Protein AF-A0A1M6EMV3-F1 (afdb_monomer_lite)

Radius of gyration: 31.74 Å; chains: 1; bounding box: 89×66×86 Å

Foldseek 3Di:
DDDDDPPPVVVPPDDDPVNVVVVVVVVVVVCVVVVVVVVVVVVVVVVVVVVVVLVVLVVQLVVVVLVQQQPQAQAKAWDDPPPLQQENDPQFPTKMKRWAAPPVVVVPDDPVVVVVCVVQQKTWTFIKMWTAGLVQLWIFIGCDPDPCNHHFTWIFHFDPLEGADIHGPDPPRNDDDRVPGDTSDRFWNDWDWDDDPPQQKIWIWTWGDDDPDIDIDTDIHHHNYPNSYHDDDPPPDDDDD

Secondary structure (DSSP, 8-state):
-----SSSSGGG-PPPHHHHHHHHHHHHHHHHHHHHHHHHHHHHHHHHHHHHHHHHHHHHHHHHHHHHHHT-SSEEE--TT--TTT---TT-SEEEEEEEE-HHHHHHS-HHHHHHHHHHTEEEEEEEEEEEETTTTEEEEE-SSTT-TT-EEEEEEEETTEEEEEEESSTTSTT--GGGSPEEES-EEEEEEEEETTTTEEEEEEEEEETTEEEEEEEEEE-SS------S---------

Structure (mmCIF, N/CA/C/O backbone):
data_AF-A0A1M6EMV3-F1
#
_entry.id   AF-A0A1M6EMV3-F1
#
loop_
_atom_site.group_PDB
_atom_site.id
_atom_site.type_symbol
_atom_site.label_atom_id
_atom_site.label_alt_id
_atom_site.label_comp_id
_atom_site.label_asym_id
_atom_site.label_entity_id
_atom_site.label_seq_id
_atom_site.pdbx_PDB_ins_code
_atom_site.Cartn_x
_atom_site.Cartn_y
_atom_site.Cartn_z
_atom_site.occupancy
_atom_site.B_iso_or_equiv
_atom_site.auth_seq_id
_atom_site.auth_comp_id
_atom_site.auth_asym_id
_atom_site.auth_atom_id
_atom_site.pdbx_PDB_model_num
ATOM 1 N N . MET A 1 1 ? -66.606 38.008 48.978 1.00 46.97 1 MET A N 1
ATOM 2 C CA . MET A 1 1 ? -65.373 37.607 48.269 1.00 46.97 1 MET A CA 1
ATOM 3 C C . MET A 1 1 ? -65.050 36.193 48.704 1.00 46.97 1 MET A C 1
ATOM 5 O O . MET A 1 1 ? -64.787 35.980 49.877 1.00 46.97 1 MET A O 1
ATOM 9 N N . ALA A 1 2 ? -65.237 35.226 47.810 1.00 55.94 2 ALA A N 1
ATOM 10 C CA . ALA A 1 2 ? -65.091 33.807 48.102 1.00 55.94 2 ALA A CA 1
ATOM 11 C C . ALA A 1 2 ? -63.868 33.247 47.376 1.00 55.94 2 ALA A C 1
ATOM 13 O O . ALA A 1 2 ? -63.607 33.648 46.244 1.00 55.94 2 ALA A O 1
ATOM 14 N N . LYS A 1 3 ? -63.267 32.234 48.014 1.00 53.38 3 LYS A N 1
ATOM 15 C CA . LYS A 1 3 ? -62.227 31.317 47.522 1.00 53.38 3 LYS A CA 1
ATOM 16 C C . LYS A 1 3 ? -60.826 31.920 47.513 1.00 53.38 3 LYS A C 1
ATOM 18 O O . LYS A 1 3 ? -60.581 32.801 46.718 1.00 53.38 3 LYS A O 1
ATOM 23 N N . TYR A 1 4 ? -59.943 31.422 48.382 1.00 56.00 4 TYR A N 1
ATOM 24 C CA . TYR A 1 4 ? -58.524 31.101 48.118 1.00 56.00 4 TYR A CA 1
ATOM 25 C C . TYR A 1 4 ? -57.818 30.758 49.442 1.00 56.00 4 TYR A C 1
ATOM 27 O O . TYR A 1 4 ? -56.879 31.425 49.846 1.00 56.00 4 TYR A O 1
ATOM 35 N N . GLU A 1 5 ? -58.269 29.724 50.158 1.00 58.03 5 GLU A N 1
ATOM 36 C CA . GLU A 1 5 ? -57.506 29.258 51.334 1.00 58.03 5 GLU A CA 1
ATOM 37 C C . GLU A 1 5 ? -57.649 27.760 51.623 1.00 58.03 5 GLU A C 1
ATOM 39 O O . GLU A 1 5 ? -57.315 27.284 52.698 1.00 58.03 5 GLU A O 1
ATOM 44 N N . LYS A 1 6 ? -58.108 26.974 50.641 1.00 51.38 6 LYS A N 1
ATOM 45 C CA . LYS A 1 6 ? -58.330 25.528 50.794 1.00 51.38 6 LYS A CA 1
ATOM 46 C C . LYS A 1 6 ? -57.262 24.681 50.092 1.00 51.38 6 LYS A C 1
ATOM 48 O O . LYS A 1 6 ? -57.592 23.689 49.457 1.00 51.38 6 LYS A O 1
ATOM 53 N N . GLY A 1 7 ? -56.005 25.123 50.140 1.00 54.50 7 GLY A N 1
ATOM 54 C CA . GLY A 1 7 ? -54.911 24.457 49.419 1.00 54.50 7 GLY A CA 1
ATOM 55 C C . GLY A 1 7 ? -53.530 24.513 50.072 1.00 54.50 7 GLY A C 1
ATOM 56 O O . GLY A 1 7 ? -52.607 23.924 49.527 1.00 54.50 7 GLY A O 1
ATOM 57 N N . LYS A 1 8 ? -53.353 25.198 51.213 1.00 55.28 8 LYS A N 1
ATOM 58 C CA . LYS A 1 8 ? -52.039 25.287 51.881 1.00 55.28 8 LYS A CA 1
ATOM 59 C C . LYS A 1 8 ? -51.753 24.128 52.845 1.00 55.28 8 LYS A C 1
ATOM 61 O O . LYS A 1 8 ? -50.591 23.775 53.006 1.00 55.28 8 LYS A O 1
ATOM 66 N N . ASP A 1 9 ? -52.783 23.489 53.399 1.00 55.22 9 ASP A N 1
ATOM 67 C CA . ASP A 1 9 ? -52.613 22.412 54.390 1.00 55.22 9 ASP A CA 1
ATOM 68 C C . ASP A 1 9 ? -52.372 21.024 53.775 1.00 55.22 9 ASP A C 1
ATOM 70 O O . ASP A 1 9 ? -51.879 20.122 54.449 1.00 55.22 9 ASP A O 1
ATOM 74 N N . GLU A 1 10 ? -52.663 20.833 52.484 1.00 58.97 10 GLU A N 1
ATOM 75 C CA . GLU A 1 10 ? -52.372 19.563 51.796 1.00 58.97 10 GLU A CA 1
ATOM 76 C C . GLU A 1 10 ? -50.907 19.446 51.351 1.00 58.97 10 GLU A C 1
ATOM 78 O O . GLU A 1 10 ? -50.423 18.343 51.120 1.00 58.97 10 GLU A O 1
ATOM 83 N N . LEU A 1 11 ? -50.179 20.565 51.303 1.00 58.84 11 LEU A N 1
ATOM 84 C CA . LEU A 1 11 ? -48.769 20.622 50.900 1.00 58.84 11 LEU A CA 1
ATOM 85 C C . LEU A 1 11 ? -47.790 20.286 52.039 1.00 58.84 11 LEU A C 1
ATOM 87 O O . LEU A 1 11 ? -46.594 20.178 51.790 1.00 58.84 11 LEU A O 1
ATOM 91 N N . ASN A 1 12 ? -48.284 20.116 53.271 1.00 59.97 12 ASN A N 1
ATOM 92 C CA . ASN A 1 12 ? -47.466 19.932 54.476 1.00 59.97 12 ASN A CA 1
ATOM 93 C C . ASN A 1 12 ? -47.802 18.648 55.259 1.00 59.97 12 ASN A C 1
ATOM 95 O O . ASN A 1 12 ? -47.482 18.528 56.443 1.00 59.97 12 ASN A O 1
ATOM 99 N N . LYS A 1 13 ? -48.446 17.664 54.615 1.00 70.31 13 LYS A N 1
ATOM 100 C CA . LYS A 1 13 ? -48.547 16.312 55.180 1.00 70.31 13 LYS A CA 1
ATOM 101 C C . LYS A 1 13 ? -47.171 15.649 55.109 1.00 70.31 13 LYS A C 1
ATOM 103 O O . LYS A 1 13 ? -46.658 15.395 54.024 1.00 70.31 13 LYS A O 1
ATOM 108 N N . GLY A 1 14 ? -46.569 15.400 56.271 1.00 70.19 14 GLY A N 1
ATOM 109 C CA . GLY A 1 14 ? -45.336 14.622 56.374 1.00 70.19 14 GLY A CA 1
ATOM 110 C C . GLY A 1 14 ? -45.510 13.219 55.787 1.00 70.19 14 GLY A C 1
ATOM 111 O O . GLY A 1 14 ? -46.588 12.632 55.887 1.00 70.19 14 GLY A O 1
ATOM 112 N N . PHE A 1 15 ? -44.448 12.698 55.171 1.00 74.25 15 PHE A N 1
ATOM 113 C CA . PHE A 1 15 ? -44.441 11.366 54.567 1.00 74.25 15 PHE A CA 1
ATOM 114 C C . PHE A 1 15 ? -44.689 10.276 55.608 1.00 74.25 15 PHE A C 1
ATOM 116 O O . PHE A 1 15 ? -44.106 10.285 56.696 1.00 74.25 15 PHE A O 1
ATOM 123 N N . THR A 1 16 ? -45.522 9.302 55.256 1.00 86.88 16 THR A N 1
ATOM 124 C CA . THR A 1 16 ? -45.687 8.096 56.065 1.00 86.88 16 THR A CA 1
ATOM 125 C C . THR A 1 16 ? -44.471 7.177 55.890 1.00 86.88 16 THR A C 1
ATOM 127 O O . THR A 1 16 ? -43.824 7.154 54.841 1.00 86.88 16 THR A O 1
ATOM 130 N N . ILE A 1 17 ? -44.163 6.365 56.905 1.00 87.00 17 ILE A N 1
ATOM 131 C CA . ILE A 1 17 ? -43.053 5.392 56.847 1.00 87.00 17 ILE A CA 1
ATOM 132 C C . ILE A 1 17 ? -43.230 4.409 55.677 1.00 87.00 17 ILE A C 1
ATOM 134 O O . ILE A 1 17 ? -42.256 4.021 55.036 1.00 87.00 17 ILE A O 1
ATOM 138 N N . VAL A 1 18 ? -44.474 4.031 55.372 1.00 90.38 18 VAL A N 1
ATOM 139 C CA . VAL A 1 18 ? -44.798 3.104 54.278 1.00 90.38 18 VAL A CA 1
ATOM 140 C C . VAL A 1 18 ? -44.447 3.713 52.920 1.00 90.38 18 VAL A C 1
ATOM 142 O O . VAL A 1 18 ? -43.817 3.046 52.103 1.00 90.38 18 VAL A O 1
ATOM 145 N N . GLU A 1 19 ? -44.785 4.983 52.692 1.00 88.56 19 GLU A N 1
ATOM 146 C CA . GLU A 1 19 ? -44.445 5.685 51.446 1.00 88.56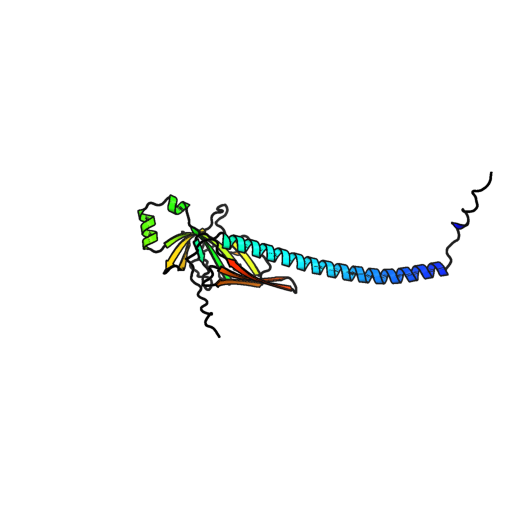 19 GLU A CA 1
ATOM 147 C C . GLU A 1 19 ? -42.928 5.786 51.252 1.00 88.56 19 GLU A C 1
ATOM 149 O O . GLU A 1 19 ? -42.432 5.545 50.153 1.00 88.56 19 GLU A O 1
ATOM 154 N N . LEU A 1 20 ? -42.172 6.052 52.324 1.00 89.31 20 LEU A N 1
ATOM 155 C CA . LEU A 1 20 ? -40.710 6.109 52.265 1.00 89.31 20 LEU A CA 1
ATOM 156 C C . LEU A 1 20 ? -40.091 4.754 51.879 1.00 89.31 20 LEU A C 1
ATOM 158 O O . LEU A 1 20 ? -39.199 4.700 51.032 1.00 89.31 20 LEU A O 1
ATOM 162 N N . ILE A 1 21 ? -40.576 3.655 52.465 1.00 91.88 21 ILE A N 1
ATOM 163 C CA . ILE A 1 21 ? -40.082 2.302 52.162 1.00 91.88 21 ILE A CA 1
ATOM 164 C C . ILE A 1 21 ? -40.350 1.941 50.696 1.00 91.88 21 ILE A C 1
ATOM 166 O O . ILE A 1 21 ? -39.473 1.388 50.032 1.00 91.88 21 ILE A O 1
ATOM 170 N N . ILE A 1 22 ? -41.526 2.296 50.169 1.00 92.19 22 ILE A N 1
ATOM 171 C CA . ILE A 1 22 ? -41.880 2.051 48.765 1.00 92.19 22 ILE A CA 1
ATOM 172 C C . ILE A 1 22 ? -40.936 2.818 47.826 1.00 92.19 22 ILE A C 1
ATOM 174 O O . ILE A 1 22 ? -40.443 2.246 46.854 1.00 92.19 22 ILE A O 1
ATOM 178 N N . VAL A 1 23 ? -40.617 4.080 48.131 1.00 93.50 23 VAL A N 1
ATOM 179 C CA . VAL A 1 23 ? -39.686 4.884 47.319 1.00 93.50 23 VAL A CA 1
ATOM 180 C C . VAL A 1 23 ? -38.276 4.288 47.320 1.00 93.50 23 VAL A C 1
ATOM 182 O O . VAL A 1 23 ? -37.674 4.155 46.255 1.00 93.50 23 VAL A O 1
ATOM 185 N N . ILE A 1 24 ? -37.755 3.882 48.483 1.00 92.50 24 ILE A N 1
ATOM 186 C CA . ILE A 1 24 ? -36.423 3.261 48.589 1.00 92.50 24 ILE A CA 1
ATOM 187 C C . ILE A 1 24 ? -36.381 1.929 47.825 1.00 92.50 24 ILE A C 1
ATOM 189 O O . ILE A 1 24 ? -35.392 1.640 47.147 1.00 92.50 24 ILE A O 1
ATOM 193 N N . ALA A 1 25 ? -37.457 1.139 47.879 1.00 93.94 25 ALA A N 1
ATOM 194 C CA . ALA A 1 25 ? -37.560 -0.115 47.138 1.00 93.94 25 ALA A CA 1
ATOM 195 C C . ALA A 1 25 ? -37.524 0.118 45.617 1.00 93.94 25 ALA A C 1
ATOM 197 O O . ALA A 1 25 ? -36.747 -0.528 44.913 1.00 93.94 25 ALA A O 1
ATOM 198 N N . ILE A 1 26 ? -38.294 1.088 45.113 1.00 94.69 26 ILE A N 1
ATOM 199 C CA . ILE A 1 26 ? -38.308 1.438 43.685 1.00 94.69 26 ILE A CA 1
ATOM 200 C C . ILE A 1 26 ? -36.943 1.982 43.245 1.00 94.69 26 ILE A C 1
ATOM 202 O O . ILE A 1 26 ? -36.403 1.529 42.237 1.00 94.69 26 ILE A O 1
ATOM 206 N N . MET A 1 27 ? -36.347 2.900 44.010 1.00 94.31 27 MET A N 1
ATOM 207 C CA . MET A 1 27 ? -35.038 3.484 43.689 1.00 94.31 27 MET A CA 1
ATOM 208 C C . MET A 1 27 ? -33.925 2.434 43.644 1.00 94.31 27 MET A C 1
ATOM 210 O O . MET A 1 27 ? -33.040 2.519 42.797 1.00 94.31 27 MET A O 1
ATOM 214 N N . SER A 1 28 ? -33.990 1.421 44.510 1.00 92.75 28 SER A N 1
ATOM 215 C CA . SER A 1 28 ? -33.012 0.327 44.536 1.00 92.75 28 SER A CA 1
ATOM 216 C C . SER A 1 28 ? -33.109 -0.546 43.280 1.00 92.75 28 SER A C 1
ATOM 218 O O . SER A 1 28 ? -32.090 -0.887 42.682 1.00 92.75 28 SER A O 1
ATOM 220 N N . ILE A 1 29 ? -34.331 -0.856 42.829 1.00 93.44 29 ILE A N 1
ATOM 221 C CA . ILE A 1 29 ? -34.572 -1.604 41.583 1.00 93.44 29 ILE A CA 1
ATOM 222 C C . ILE A 1 29 ? -34.113 -0.786 40.370 1.00 93.44 29 ILE A C 1
ATOM 224 O O . ILE A 1 29 ? -33.388 -1.296 39.516 1.00 93.44 29 ILE A O 1
ATOM 228 N N . VAL A 1 30 ? -34.481 0.497 40.310 1.00 93.81 30 VAL A N 1
ATOM 229 C CA . VAL A 1 30 ? -34.073 1.404 39.225 1.00 93.81 30 VAL A CA 1
ATOM 230 C C . VAL A 1 30 ? -32.552 1.566 39.190 1.00 93.81 30 VAL A C 1
ATOM 232 O O . VAL A 1 30 ? -31.960 1.500 38.116 1.00 93.81 30 VAL A O 1
ATOM 235 N N . GLY A 1 31 ? -31.903 1.702 40.348 1.00 92.38 31 GLY A N 1
ATOM 236 C CA . GLY A 1 31 ? -30.448 1.793 40.459 1.00 92.38 31 GLY A CA 1
ATOM 237 C C . GLY A 1 31 ? -29.729 0.550 39.931 1.00 92.38 31 GLY A C 1
ATOM 238 O O . GLY A 1 31 ? -28.743 0.680 39.209 1.00 92.38 31 GLY A O 1
ATOM 239 N N . LEU A 1 32 ? -30.250 -0.649 40.213 1.00 90.56 32 LEU A N 1
ATOM 240 C CA . LEU A 1 32 ? -29.698 -1.904 39.687 1.00 90.56 32 LEU A CA 1
ATOM 241 C C . LEU A 1 32 ? -29.839 -2.011 38.161 1.00 90.56 32 LEU A C 1
ATOM 243 O O . LEU A 1 32 ? -28.888 -2.398 37.474 1.00 90.56 32 LEU A O 1
ATOM 247 N N . ILE A 1 33 ? -31.000 -1.634 37.620 1.00 91.00 33 ILE A N 1
ATOM 248 C CA . ILE A 1 33 ? -31.260 -1.653 36.172 1.00 91.00 33 ILE A CA 1
ATOM 249 C C . ILE A 1 33 ? -30.376 -0.626 35.453 1.00 91.00 33 ILE A C 1
ATOM 251 O O . ILE A 1 33 ? -29.726 -0.944 34.461 1.00 91.00 33 ILE A O 1
ATOM 255 N N . LEU A 1 34 ? -30.297 0.604 35.963 1.00 87.56 34 LEU A N 1
ATOM 256 C CA . LEU A 1 34 ? -29.461 1.644 35.364 1.00 87.56 34 LEU A CA 1
ATOM 257 C C . LEU A 1 34 ? -27.972 1.314 35.481 1.00 87.56 34 LEU A C 1
ATOM 259 O O . LEU A 1 34 ? -27.237 1.518 34.519 1.00 87.56 34 LEU A O 1
ATOM 263 N N . GLY A 1 35 ? -27.529 0.753 36.609 1.00 84.19 35 GLY A N 1
ATOM 264 C CA . GLY A 1 35 ? -26.145 0.318 36.790 1.00 84.19 35 GLY A CA 1
ATOM 265 C C . GLY A 1 35 ? -25.728 -0.714 35.740 1.00 84.19 35 GLY A C 1
ATOM 266 O O . GLY A 1 35 ? -24.712 -0.543 35.072 1.00 84.19 35 GLY A O 1
ATOM 267 N N . THR A 1 36 ? -26.558 -1.736 35.517 1.00 82.62 36 THR A N 1
ATOM 268 C CA . THR A 1 36 ? -26.296 -2.762 34.493 1.00 82.62 36 THR A CA 1
ATOM 269 C C . THR A 1 36 ? -26.347 -2.208 33.067 1.00 82.62 36 THR A C 1
ATOM 271 O O . THR A 1 36 ? -25.485 -2.552 32.251 1.00 82.62 36 THR A O 1
ATOM 274 N N . LEU A 1 37 ? -27.291 -1.312 32.762 1.00 82.19 37 LEU A N 1
ATOM 275 C CA . LEU A 1 37 ? -27.384 -0.659 31.452 1.00 82.19 37 LEU A CA 1
ATOM 276 C C . LEU A 1 37 ? -26.181 0.243 31.157 1.00 82.19 37 LEU A C 1
ATOM 278 O O . LEU A 1 37 ? -25.650 0.191 30.051 1.00 82.19 37 LEU A O 1
ATOM 282 N N . ILE A 1 38 ? -25.715 1.030 32.130 1.00 87.81 38 ILE A N 1
ATOM 283 C CA . ILE A 1 38 ? -24.558 1.919 31.958 1.00 87.81 38 ILE A CA 1
ATOM 284 C C . ILE A 1 38 ? -23.286 1.098 31.746 1.00 87.81 38 ILE A C 1
ATOM 286 O O . ILE A 1 38 ? -22.555 1.353 30.792 1.00 87.81 38 ILE A O 1
ATOM 290 N N . THR A 1 39 ? -23.027 0.079 32.571 1.00 76.44 39 THR A N 1
ATOM 291 C CA . THR A 1 39 ? -21.828 -0.763 32.417 1.00 76.44 39 THR A CA 1
ATOM 292 C C . THR A 1 39 ? -21.820 -1.493 31.073 1.00 76.44 39 THR A C 1
ATOM 294 O O . THR A 1 39 ? -20.800 -1.519 30.383 1.00 76.44 39 THR A O 1
ATOM 297 N N . THR A 1 40 ? -22.965 -2.041 30.659 1.00 80.25 40 THR A N 1
ATOM 298 C CA . THR A 1 40 ? -23.091 -2.720 29.361 1.00 80.25 40 THR A CA 1
ATOM 299 C C . THR A 1 40 ? -22.954 -1.732 28.203 1.00 80.25 40 THR A C 1
ATOM 301 O O . THR A 1 40 ? -22.241 -2.007 27.239 1.00 80.25 40 THR A O 1
ATOM 304 N N . GLY A 1 41 ? -23.578 -0.557 28.316 1.00 72.62 41 GLY A N 1
ATOM 305 C CA . GLY A 1 41 ? -23.535 0.501 27.310 1.00 72.62 41 GLY A CA 1
ATOM 306 C C . GLY A 1 41 ? -22.135 1.074 27.104 1.00 72.62 41 GLY A C 1
ATOM 307 O O . GLY A 1 41 ? -21.712 1.233 25.963 1.00 72.62 41 GLY A O 1
ATOM 308 N N . VAL A 1 42 ? -21.376 1.313 28.178 1.00 74.56 42 VAL A N 1
ATOM 309 C CA . VAL A 1 42 ? -19.987 1.802 28.095 1.00 74.56 42 VAL A CA 1
ATOM 310 C C . VAL A 1 42 ? -19.087 0.777 27.402 1.00 74.56 42 VAL A C 1
ATOM 312 O O . VAL A 1 42 ? -18.327 1.138 26.502 1.00 74.56 42 VAL A O 1
ATOM 315 N N . ASN A 1 43 ? -19.208 -0.505 27.755 1.00 78.25 43 ASN A N 1
ATOM 316 C CA . ASN A 1 43 ? -18.433 -1.572 27.118 1.00 78.25 43 ASN A CA 1
ATOM 317 C C . ASN A 1 43 ? -18.794 -1.738 25.634 1.00 78.25 43 ASN A C 1
ATOM 319 O O . ASN A 1 43 ? -17.908 -1.922 24.798 1.00 78.25 43 ASN A O 1
ATOM 323 N N . LEU A 1 44 ? -20.083 -1.646 25.295 1.00 74.69 44 LEU A N 1
ATOM 324 C CA . LEU A 1 44 ? -20.556 -1.700 23.914 1.00 74.69 44 LEU A CA 1
ATOM 325 C C . LEU A 1 44 ? -20.048 -0.504 23.101 1.00 74.69 44 LEU A C 1
ATOM 327 O O . LEU A 1 44 ? -19.525 -0.700 22.007 1.00 74.69 44 LEU A O 1
ATOM 331 N N . TYR A 1 45 ? -20.138 0.708 23.650 1.00 71.69 45 TYR A N 1
ATOM 332 C CA . TYR A 1 45 ? -19.668 1.931 23.001 1.00 71.69 45 TYR A CA 1
ATOM 333 C C . TYR A 1 45 ? -18.166 1.875 22.712 1.00 71.69 45 TYR A C 1
ATOM 335 O O . TYR A 1 45 ? -17.731 2.166 21.600 1.00 71.69 45 TYR A O 1
ATOM 343 N N . GLN A 1 46 ? -17.360 1.433 23.682 1.00 75.69 46 GLN A N 1
ATOM 344 C CA . GLN A 1 46 ? -15.918 1.278 23.483 1.00 75.69 46 GLN A CA 1
ATOM 345 C C . GLN A 1 46 ? -15.583 0.240 22.405 1.00 75.69 46 GLN A C 1
ATOM 347 O O . GLN A 1 46 ? -14.668 0.466 21.616 1.00 75.69 46 GLN A O 1
ATOM 352 N N . ARG A 1 47 ? -16.319 -0.878 22.343 1.00 73.69 47 ARG A N 1
ATOM 353 C CA . ARG A 1 47 ? -16.143 -1.901 21.298 1.00 73.69 47 ARG A CA 1
ATOM 354 C C . ARG A 1 47 ? -16.521 -1.363 19.918 1.00 73.69 47 ARG A C 1
ATOM 356 O O . ARG A 1 47 ? -15.703 -1.423 19.009 1.00 73.69 47 ARG A O 1
ATOM 363 N N . GLN A 1 48 ? -17.702 -0.761 19.789 1.00 74.44 48 GLN A N 1
ATOM 364 C CA . GLN A 1 48 ? -18.175 -0.185 18.526 1.00 74.44 48 GLN A CA 1
ATOM 365 C C . GLN A 1 48 ? -17.243 0.913 18.007 1.00 74.44 48 GLN A C 1
ATOM 367 O O . GLN A 1 48 ? -16.970 0.977 16.813 1.00 74.44 48 GLN A O 1
ATOM 372 N N . ASN A 1 49 ? -16.704 1.752 18.892 1.00 75.25 49 ASN A N 1
ATOM 373 C CA . ASN A 1 49 ? -15.800 2.821 18.481 1.00 75.25 49 ASN A CA 1
ATOM 374 C C . ASN A 1 49 ? -14.444 2.284 17.981 1.00 75.25 49 ASN A C 1
ATOM 376 O O . ASN A 1 49 ? -13.887 2.814 17.022 1.00 75.25 49 ASN A O 1
ATOM 380 N N . LYS A 1 50 ? -13.922 1.204 18.584 1.00 72.12 50 LYS A N 1
ATOM 381 C CA . LYS A 1 50 ? -12.720 0.513 18.080 1.00 72.12 50 LYS A CA 1
ATOM 382 C C . LYS A 1 50 ? -12.965 -0.099 16.700 1.00 72.12 50 LYS A C 1
ATOM 384 O O . LYS A 1 50 ? -12.121 0.038 15.819 1.00 72.12 50 LYS A O 1
ATOM 389 N N . ASP A 1 51 ? -14.133 -0.707 16.507 1.00 75.62 51 ASP A N 1
ATOM 390 C CA . ASP A 1 51 ? -14.516 -1.332 15.239 1.00 75.62 51 ASP A CA 1
ATOM 391 C C . ASP A 1 51 ? -14.621 -0.308 14.103 1.00 75.62 51 ASP A C 1
ATOM 393 O O . ASP A 1 51 ? -14.032 -0.496 13.039 1.00 75.62 51 ASP A O 1
ATOM 397 N N . LEU A 1 52 ? -15.327 0.801 14.348 1.00 76.19 52 LEU A N 1
ATOM 398 C CA . LEU A 1 52 ? -15.493 1.880 13.372 1.00 76.19 52 LEU A CA 1
ATOM 399 C C . LEU A 1 52 ? -14.157 2.528 13.004 1.00 76.19 52 LEU A C 1
ATOM 401 O O . LEU A 1 52 ? -13.933 2.865 11.841 1.00 76.19 52 LEU A O 1
ATOM 405 N N . ASN A 1 53 ? -13.254 2.682 13.975 1.00 80.25 53 ASN A N 1
ATOM 406 C CA . ASN A 1 53 ? -11.926 3.232 13.733 1.00 80.25 53 ASN A CA 1
ATOM 407 C C . ASN A 1 53 ? -11.105 2.321 12.807 1.00 80.25 53 ASN A C 1
ATOM 409 O O . ASN A 1 53 ? -10.586 2.795 11.798 1.00 80.25 53 ASN A O 1
ATOM 413 N N . LEU A 1 54 ? -11.053 1.012 13.085 1.00 82.06 54 LEU A N 1
ATOM 414 C CA . LEU A 1 54 ? -10.304 0.068 12.250 1.00 82.06 54 LEU A CA 1
ATOM 415 C C . LEU A 1 54 ? -10.891 -0.033 10.835 1.00 82.06 54 LEU A C 1
ATOM 417 O O . LEU A 1 54 ? -10.144 -0.024 9.856 1.00 82.06 54 LEU A O 1
ATOM 421 N N . GLN A 1 55 ? -12.220 -0.047 10.714 1.00 83.19 55 GLN A N 1
ATOM 422 C CA . GLN A 1 55 ? -12.898 -0.027 9.418 1.00 83.19 55 GLN A CA 1
ATOM 423 C C . GLN A 1 55 ? -12.551 1.235 8.617 1.00 83.19 55 GLN A C 1
ATOM 425 O O . GLN A 1 55 ? -12.151 1.140 7.458 1.00 83.19 55 GLN A O 1
ATOM 430 N N . THR A 1 56 ? -12.639 2.410 9.246 1.00 84.75 56 THR A N 1
ATOM 431 C CA . THR A 1 56 ? -12.325 3.694 8.599 1.00 84.75 56 THR A CA 1
ATOM 432 C C . THR A 1 56 ? -10.865 3.746 8.147 1.00 84.75 56 THR A C 1
ATOM 434 O O . THR A 1 56 ? -10.580 4.140 7.017 1.00 84.75 56 THR A O 1
ATOM 437 N N . ARG A 1 57 ? -9.928 3.305 8.997 1.00 83.06 57 ARG A N 1
ATOM 438 C CA . ARG A 1 57 ? -8.496 3.246 8.659 1.00 83.06 57 ARG A CA 1
ATOM 439 C C . ARG A 1 57 ? -8.216 2.318 7.490 1.00 83.06 57 ARG A C 1
ATOM 441 O O . ARG A 1 57 ? -7.454 2.682 6.602 1.00 83.06 57 ARG A O 1
ATOM 448 N N . SER A 1 58 ? -8.855 1.154 7.474 1.00 83.88 58 SER A N 1
ATOM 449 C CA . SER A 1 58 ? -8.687 0.186 6.392 1.00 83.88 58 SER A CA 1
ATOM 450 C C . SER A 1 58 ? -9.180 0.743 5.055 1.00 83.88 58 SER A C 1
ATOM 452 O O . SER A 1 58 ? -8.498 0.620 4.044 1.00 83.88 58 SER A O 1
ATOM 454 N N . GLN A 1 59 ? -10.336 1.415 5.053 1.00 86.75 59 GLN A N 1
ATOM 455 C CA . GLN A 1 59 ? -10.882 2.057 3.854 1.00 86.75 5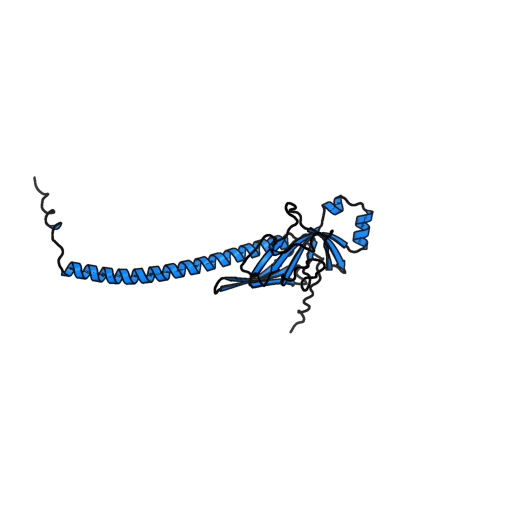9 GLN A CA 1
ATOM 456 C C . GLN A 1 59 ? -9.999 3.209 3.363 1.00 86.75 59 GLN A C 1
ATOM 458 O O . GLN A 1 59 ? -9.805 3.367 2.158 1.00 86.75 59 GLN A O 1
ATOM 463 N N . LEU A 1 60 ? -9.432 3.999 4.281 1.00 88.75 60 LEU A N 1
ATOM 464 C CA . LEU A 1 60 ? -8.486 5.054 3.925 1.00 88.75 60 LEU A CA 1
ATOM 465 C C . LEU A 1 60 ? -7.218 4.467 3.294 1.00 88.75 60 LEU A C 1
ATOM 467 O O . LEU A 1 60 ? -6.812 4.925 2.228 1.00 88.75 60 LEU A O 1
ATOM 471 N N . LEU A 1 61 ? -6.639 3.432 3.910 1.00 87.81 61 LEU A N 1
ATOM 472 C CA . LEU A 1 61 ? -5.463 2.737 3.388 1.00 87.81 61 LEU A CA 1
ATOM 473 C C . LEU A 1 61 ? -5.741 2.145 2.000 1.00 87.81 61 LEU A C 1
ATOM 475 O O . LEU A 1 61 ? -4.969 2.363 1.068 1.00 87.81 61 LEU A O 1
ATOM 479 N N . GLN A 1 62 ? -6.881 1.468 1.834 1.00 88.56 62 GLN A N 1
ATOM 480 C CA . GLN A 1 62 ? -7.344 0.955 0.545 1.00 88.56 62 GLN A CA 1
ATOM 481 C C . GLN A 1 62 ? -7.439 2.073 -0.501 1.00 88.56 62 GLN A C 1
ATOM 483 O O . GLN A 1 62 ? -6.934 1.922 -1.615 1.00 88.56 62 GLN A O 1
ATOM 488 N N . SER A 1 63 ? -8.063 3.203 -0.157 1.00 89.50 63 SER A N 1
ATOM 489 C CA . SER A 1 63 ? -8.212 4.346 -1.061 1.00 89.50 63 SER A CA 1
ATOM 490 C C . SER A 1 63 ? -6.863 4.955 -1.448 1.00 89.50 63 SER A C 1
ATOM 492 O O . SER A 1 63 ? -6.670 5.328 -2.607 1.00 89.50 63 SER A O 1
ATOM 494 N N . GLN A 1 64 ? -5.930 5.064 -0.500 1.00 88.38 64 GLN A N 1
ATOM 495 C CA . GLN A 1 64 ? -4.586 5.587 -0.743 1.00 88.38 64 GLN A CA 1
ATOM 496 C C . GLN A 1 64 ? -3.802 4.666 -1.678 1.00 88.38 64 GLN A C 1
ATOM 498 O O . GLN A 1 64 ? -3.333 5.121 -2.717 1.00 88.38 64 GLN A O 1
ATOM 503 N N . ILE A 1 65 ? -3.750 3.365 -1.382 1.00 88.12 65 ILE A N 1
ATOM 504 C CA . ILE A 1 65 ? -3.073 2.371 -2.227 1.00 88.12 65 ILE A CA 1
ATOM 505 C C . ILE A 1 65 ? -3.679 2.332 -3.629 1.00 88.12 65 ILE 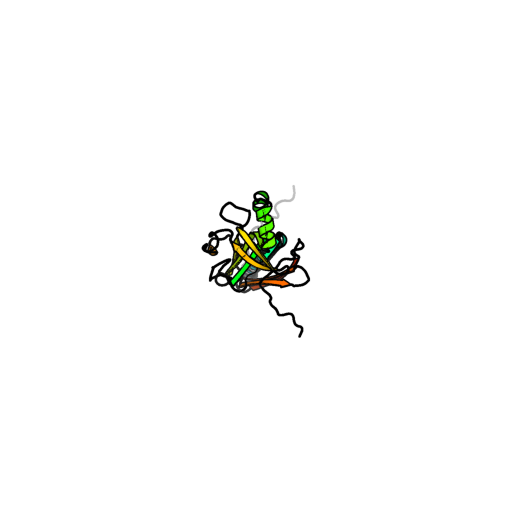A C 1
ATOM 507 O O . ILE A 1 65 ? -2.944 2.351 -4.612 1.00 88.12 65 ILE A O 1
ATOM 511 N N . THR A 1 66 ? -5.012 2.346 -3.728 1.00 87.44 66 THR A N 1
ATOM 512 C CA . THR A 1 66 ? -5.712 2.403 -5.019 1.00 87.44 66 THR A CA 1
ATOM 513 C C . THR A 1 66 ? -5.278 3.625 -5.813 1.00 87.44 66 THR A C 1
ATOM 515 O O . THR A 1 66 ? -4.976 3.508 -6.997 1.00 87.44 66 THR A O 1
ATOM 518 N N . THR A 1 67 ? -5.199 4.789 -5.166 1.00 86.12 67 THR A N 1
ATOM 519 C CA . THR A 1 67 ? -4.769 6.034 -5.811 1.00 86.12 67 THR A CA 1
ATOM 520 C C . THR A 1 67 ? -3.325 5.941 -6.295 1.00 86.12 67 THR A C 1
ATOM 522 O O . THR A 1 67 ? -3.050 6.299 -7.436 1.00 86.12 67 THR A O 1
ATOM 525 N N . TYR A 1 68 ? -2.407 5.433 -5.470 1.00 84.81 68 TYR A N 1
ATOM 526 C CA . TYR A 1 68 ? -0.996 5.326 -5.844 1.00 84.81 68 TYR A CA 1
ATOM 527 C C . TYR A 1 68 ? -0.771 4.347 -7.001 1.00 84.81 68 TYR A C 1
ATOM 529 O O . TYR A 1 68 ? -0.079 4.687 -7.957 1.00 84.81 68 TYR A O 1
ATOM 537 N N . ILE A 1 69 ? -1.428 3.186 -6.968 1.00 81.94 69 ILE A N 1
ATOM 538 C CA . ILE A 1 69 ? -1.370 2.190 -8.046 1.00 81.94 69 ILE A CA 1
ATOM 539 C C . ILE A 1 69 ? -1.998 2.731 -9.335 1.00 81.94 69 ILE A C 1
ATOM 541 O O . ILE A 1 69 ? -1.420 2.595 -10.407 1.00 81.94 69 ILE A O 1
ATOM 545 N N . THR A 1 70 ? -3.152 3.394 -9.240 1.00 82.25 70 THR A N 1
ATOM 546 C CA . THR A 1 70 ? -3.857 3.956 -10.407 1.00 82.25 70 THR A CA 1
ATOM 547 C C . THR A 1 70 ? -3.080 5.101 -11.064 1.00 82.25 70 THR A C 1
ATOM 549 O O . THR A 1 70 ? -3.232 5.342 -12.259 1.00 82.25 70 THR A O 1
ATOM 552 N N . ASN A 1 71 ? -2.266 5.824 -10.292 1.00 78.56 71 ASN A N 1
ATOM 553 C CA . ASN A 1 71 ? -1.455 6.933 -10.791 1.00 78.56 71 ASN A CA 1
ATOM 554 C C . ASN A 1 71 ? -0.116 6.485 -11.399 1.00 78.56 71 ASN A C 1
ATOM 556 O O . ASN A 1 71 ? 0.617 7.336 -11.900 1.00 78.56 71 ASN A O 1
ATOM 560 N N . ALA A 1 72 ? 0.218 5.191 -11.359 1.00 76.94 72 ALA A N 1
ATOM 561 C CA . ALA A 1 72 ? 1.396 4.675 -12.042 1.00 76.94 72 ALA A CA 1
ATOM 562 C C . ALA A 1 72 ? 1.211 4.790 -13.565 1.00 76.94 72 ALA A C 1
ATOM 564 O O . ALA A 1 72 ? 0.257 4.253 -14.123 1.00 76.94 72 ALA A O 1
ATOM 565 N N . ASP A 1 73 ? 2.118 5.512 -14.227 1.00 74.62 73 ASP A N 1
ATOM 566 C CA . ASP A 1 73 ? 2.047 5.772 -15.673 1.00 74.62 73 ASP A CA 1
ATOM 567 C C . ASP A 1 73 ? 2.742 4.667 -16.484 1.00 74.62 73 ASP A C 1
ATOM 569 O O . ASP A 1 73 ? 2.238 4.231 -17.513 1.00 74.62 73 ASP A O 1
ATOM 573 N N . LEU A 1 74 ? 3.898 4.195 -16.003 1.00 74.81 74 LEU A N 1
ATOM 574 C CA . LEU A 1 74 ? 4.766 3.275 -16.743 1.00 74.81 74 LEU A CA 1
ATOM 575 C C . LEU A 1 74 ? 4.494 1.807 -16.409 1.00 74.81 74 LEU A C 1
ATOM 577 O O . LEU A 1 74 ? 4.503 0.953 -17.290 1.00 74.81 74 LEU A O 1
ATOM 581 N N . GLY A 1 75 ? 4.282 1.507 -15.133 1.00 76.56 75 GLY A N 1
ATOM 582 C CA . GLY A 1 75 ? 4.099 0.140 -14.668 1.00 76.56 75 GLY A CA 1
ATOM 583 C C . GLY A 1 75 ? 4.452 0.001 -13.202 1.00 76.56 75 GLY A C 1
ATOM 584 O O . GLY A 1 75 ? 4.695 0.986 -12.498 1.00 76.56 75 GLY A O 1
ATOM 585 N N . LEU A 1 76 ? 4.479 -1.236 -12.734 1.00 78.31 76 LEU A N 1
ATOM 586 C CA . LEU A 1 76 ? 4.773 -1.548 -11.346 1.00 78.31 76 LEU A CA 1
ATOM 587 C C . LEU A 1 76 ? 5.827 -2.652 -11.292 1.00 78.31 76 LEU A C 1
ATOM 589 O O . LEU A 1 76 ? 5.885 -3.530 -12.151 1.00 78.31 76 LEU A O 1
ATOM 593 N N . TYR A 1 77 ? 6.647 -2.604 -10.254 1.00 77.75 77 TYR A N 1
ATOM 594 C CA . TYR A 1 77 ? 7.720 -3.557 -10.018 1.00 77.75 77 TYR A CA 1
ATOM 595 C C . TYR A 1 77 ? 7.591 -4.099 -8.600 1.00 77.75 77 TYR A C 1
ATOM 597 O O . TYR A 1 77 ? 7.620 -3.335 -7.636 1.00 77.75 77 TYR A O 1
ATOM 605 N N . ALA A 1 78 ? 7.427 -5.410 -8.470 1.00 77.19 78 ALA A N 1
ATOM 606 C CA . ALA A 1 78 ? 7.358 -6.092 -7.184 1.00 77.19 78 ALA A CA 1
ATOM 607 C C . ALA A 1 78 ? 8.465 -7.148 -7.162 1.00 77.19 78 ALA A C 1
ATOM 609 O O . ALA A 1 78 ? 8.254 -8.228 -7.706 1.00 77.19 78 ALA A O 1
ATOM 610 N N . PRO A 1 79 ? 9.652 -6.837 -6.618 1.00 70.25 79 PRO A N 1
ATOM 611 C CA . PRO A 1 79 ? 10.745 -7.793 -6.595 1.00 70.25 79 PRO A CA 1
ATOM 612 C C . PRO A 1 79 ? 10.404 -8.986 -5.699 1.00 70.25 79 PRO A C 1
ATOM 614 O O . PRO A 1 79 ? 9.862 -8.826 -4.601 1.00 70.25 79 PRO A O 1
ATOM 617 N N . GLU A 1 80 ? 10.780 -10.185 -6.135 1.00 61.78 80 GLU A N 1
ATOM 618 C CA . GLU A 1 80 ? 10.733 -11.371 -5.285 1.00 61.78 80 GLU A CA 1
ATOM 619 C C . GLU A 1 80 ? 11.742 -11.222 -4.134 1.00 61.78 80 GLU A C 1
ATOM 621 O O . GLU A 1 80 ? 12.923 -10.969 -4.357 1.00 61.78 80 GLU A O 1
ATOM 626 N N . ASN A 1 81 ? 11.268 -11.375 -2.891 1.00 52.69 81 ASN A N 1
ATOM 627 C CA . ASN A 1 81 ? 12.084 -11.438 -1.671 1.00 52.69 81 ASN A CA 1
ATOM 628 C C . ASN A 1 81 ? 13.174 -10.361 -1.557 1.00 52.69 81 ASN A C 1
ATOM 630 O O . ASN A 1 81 ? 14.353 -10.691 -1.432 1.00 52.69 81 ASN A O 1
ATOM 634 N N . GLY A 1 82 ? 12.778 -9.084 -1.555 1.00 52.09 82 GLY A N 1
ATOM 635 C CA . GLY A 1 82 ? 13.689 -7.995 -1.200 1.00 52.09 82 GLY A CA 1
ATOM 636 C C . GLY A 1 82 ? 14.957 -7.999 -2.048 1.00 52.09 82 GLY A C 1
ATOM 637 O O . GLY A 1 82 ? 16.052 -8.021 -1.488 1.00 52.09 82 GLY A O 1
ATOM 638 N N . ASP A 1 83 ? 14.795 -8.032 -3.378 1.00 51.81 83 ASP A N 1
ATOM 639 C CA . ASP A 1 83 ? 15.895 -7.881 -4.330 1.00 51.81 83 ASP A CA 1
ATOM 640 C C . ASP A 1 83 ? 16.811 -6.739 -3.868 1.00 51.81 83 ASP A C 1
ATOM 642 O O . ASP A 1 83 ? 16.463 -5.550 -3.900 1.00 51.81 83 ASP A O 1
ATOM 646 N N . ALA A 1 84 ? 17.969 -7.144 -3.345 1.00 49.62 84 ALA A N 1
ATOM 647 C CA . ALA A 1 84 ? 18.849 -6.289 -2.563 1.00 49.62 84 ALA A CA 1
ATOM 648 C C . ALA A 1 84 ? 19.442 -5.150 -3.404 1.00 49.62 84 ALA A C 1
ATOM 650 O O . ALA A 1 84 ? 19.982 -4.197 -2.843 1.00 49.62 84 ALA A O 1
ATOM 651 N N . ALA A 1 85 ? 19.339 -5.245 -4.735 1.00 52.41 85 ALA A N 1
ATOM 652 C CA . ALA A 1 85 ? 19.757 -4.210 -5.669 1.00 52.41 85 ALA A CA 1
ATOM 653 C C . ALA A 1 85 ? 18.831 -2.982 -5.655 1.00 52.41 85 ALA A C 1
ATOM 655 O O . ALA A 1 85 ? 19.299 -1.867 -5.889 1.00 52.41 85 ALA A O 1
ATOM 656 N N . PHE A 1 86 ? 17.540 -3.172 -5.362 1.00 57.94 86 PHE A N 1
ATOM 657 C CA . PHE A 1 86 ? 16.551 -2.096 -5.370 1.00 57.94 86 PHE A CA 1
ATOM 658 C C . PHE A 1 86 ? 16.272 -1.568 -3.957 1.00 57.94 86 PHE A C 1
ATOM 660 O O . PHE A 1 86 ? 16.251 -0.353 -3.767 1.00 57.94 86 PHE A O 1
ATOM 667 N N . PHE A 1 87 ? 16.150 -2.457 -2.956 1.00 63.28 87 PHE A N 1
ATOM 668 C CA . PHE A 1 87 ? 15.939 -2.077 -1.551 1.00 63.28 87 PHE A CA 1
ATOM 669 C C . PHE A 1 87 ? 16.528 -3.100 -0.562 1.00 63.28 87 PHE A C 1
ATOM 671 O O . PHE A 1 87 ? 15.960 -4.175 -0.377 1.00 63.28 87 PHE A O 1
ATOM 678 N N . PRO A 1 88 ? 17.624 -2.778 0.144 1.00 51.81 88 PRO A N 1
ATOM 679 C CA . PRO A 1 88 ? 18.354 -3.738 0.975 1.00 51.81 88 PRO A CA 1
ATOM 680 C C . PRO A 1 88 ? 17.841 -3.850 2.422 1.00 51.81 88 PRO A C 1
ATOM 682 O O . PRO A 1 88 ? 18.617 -4.166 3.328 1.00 51.81 88 PRO A O 1
ATOM 685 N N . SER A 1 89 ? 16.558 -3.585 2.689 1.00 57.84 89 SER A N 1
ATOM 686 C CA . SER A 1 89 ? 16.042 -3.716 4.056 1.00 57.84 89 SER A CA 1
ATOM 687 C C . SER A 1 89 ? 15.684 -5.170 4.364 1.00 57.84 89 SER A C 1
ATOM 689 O O . SER A 1 89 ? 14.780 -5.745 3.761 1.00 57.84 89 SER A O 1
ATOM 691 N N . LYS A 1 90 ? 16.395 -5.756 5.335 1.00 59.91 90 LYS A N 1
ATOM 692 C CA . LYS A 1 90 ? 16.158 -7.120 5.839 1.00 59.91 90 LYS A CA 1
ATOM 693 C C . LYS A 1 90 ? 14.814 -7.283 6.554 1.00 59.91 90 LYS A C 1
ATOM 695 O O . LYS A 1 90 ? 14.368 -8.413 6.723 1.00 59.91 90 LYS A O 1
ATOM 700 N N . ASP A 1 91 ? 14.179 -6.174 6.922 1.00 69.12 91 ASP A N 1
ATOM 701 C CA . ASP A 1 91 ? 12.970 -6.155 7.750 1.00 69.12 91 ASP A CA 1
ATOM 702 C C . ASP A 1 91 ? 11.697 -5.948 6.905 1.00 69.12 91 ASP A C 1
ATOM 704 O O . ASP A 1 91 ? 10.586 -5.823 7.425 1.00 69.12 91 ASP A O 1
ATOM 708 N N . VAL A 1 92 ? 11.839 -5.909 5.575 1.00 73.56 92 VAL A N 1
ATOM 709 C CA . VAL A 1 92 ? 10.727 -5.741 4.637 1.00 73.56 92 VAL A CA 1
ATOM 710 C C . VAL A 1 92 ? 10.252 -7.097 4.141 1.00 73.56 92 VAL A C 1
ATOM 712 O O . VAL A 1 92 ? 10.987 -7.863 3.527 1.00 73.56 92 VAL A O 1
ATOM 715 N N . SER A 1 93 ? 8.975 -7.375 4.385 1.00 75.88 93 SER A N 1
ATOM 716 C CA . SER A 1 93 ? 8.322 -8.625 3.992 1.00 75.88 93 SER A CA 1
ATOM 717 C C . SER A 1 93 ? 7.644 -8.551 2.626 1.00 75.88 93 SER A C 1
ATOM 719 O O . SER A 1 93 ? 7.487 -9.563 1.949 1.00 75.88 93 SER A O 1
ATOM 721 N N . THR A 1 94 ? 7.207 -7.365 2.208 1.00 78.44 94 THR A N 1
ATOM 722 C CA . THR A 1 94 ? 6.609 -7.131 0.891 1.00 78.44 94 THR A CA 1
ATOM 723 C C . THR A 1 94 ? 6.935 -5.717 0.460 1.00 78.44 94 THR A C 1
ATOM 725 O O . THR A 1 94 ? 6.837 -4.786 1.257 1.00 78.44 94 THR A O 1
ATOM 728 N N . ILE A 1 95 ? 7.320 -5.556 -0.799 1.00 80.19 95 ILE A N 1
ATOM 729 C CA . ILE A 1 95 ? 7.651 -4.263 -1.379 1.00 80.19 95 ILE A CA 1
ATOM 730 C C . ILE A 1 95 ? 7.123 -4.183 -2.798 1.00 80.19 95 ILE A C 1
ATOM 732 O O . ILE A 1 95 ? 7.103 -5.174 -3.527 1.00 80.19 95 ILE A O 1
ATOM 736 N N . PHE A 1 96 ? 6.699 -2.989 -3.183 1.00 81.19 96 PHE A N 1
ATOM 737 C CA . PHE A 1 96 ? 6.327 -2.703 -4.552 1.00 81.19 96 PHE A CA 1
ATOM 738 C C . PHE A 1 96 ? 6.638 -1.254 -4.900 1.00 81.19 96 PHE A C 1
ATOM 740 O O . PHE A 1 96 ? 6.441 -0.342 -4.094 1.00 81.19 96 PHE A O 1
ATOM 747 N N . ALA A 1 97 ? 7.107 -1.047 -6.123 1.00 82.25 97 ALA A N 1
ATOM 748 C CA . ALA A 1 97 ? 7.332 0.261 -6.698 1.00 82.25 97 ALA A CA 1
ATOM 749 C C . ALA A 1 97 ? 6.331 0.547 -7.810 1.00 82.25 97 ALA A C 1
ATOM 751 O O . ALA A 1 97 ? 6.028 -0.306 -8.641 1.00 82.25 97 ALA A O 1
ATOM 752 N N . MET A 1 98 ? 5.856 1.783 -7.822 1.00 83.81 98 MET A N 1
ATOM 753 C CA . MET A 1 98 ? 5.034 2.375 -8.860 1.00 83.81 98 MET A CA 1
ATOM 754 C C . MET A 1 98 ? 5.914 3.285 -9.698 1.00 83.81 98 MET A C 1
ATOM 756 O O . MET A 1 98 ? 6.520 4.218 -9.167 1.00 83.81 98 MET A O 1
ATOM 760 N N . LEU A 1 99 ? 6.002 3.003 -10.994 1.00 82.06 99 LEU A N 1
ATOM 761 C CA . LEU A 1 99 ? 6.897 3.690 -11.911 1.00 82.06 99 LEU A CA 1
ATOM 762 C C . LEU A 1 99 ? 6.128 4.694 -12.765 1.00 82.06 99 LEU A C 1
ATOM 764 O O . LEU A 1 99 ? 5.052 4.413 -13.293 1.00 82.06 99 LEU A O 1
ATOM 768 N N . THR A 1 100 ? 6.720 5.868 -12.935 1.00 82.38 100 THR A N 1
ATOM 769 C CA . THR A 1 100 ? 6.236 6.928 -13.825 1.00 82.38 100 THR A CA 1
ATOM 770 C C . THR A 1 100 ? 7.381 7.389 -14.710 1.00 82.38 100 THR A C 1
ATOM 772 O O . THR A 1 100 ? 8.490 7.543 -14.219 1.00 82.38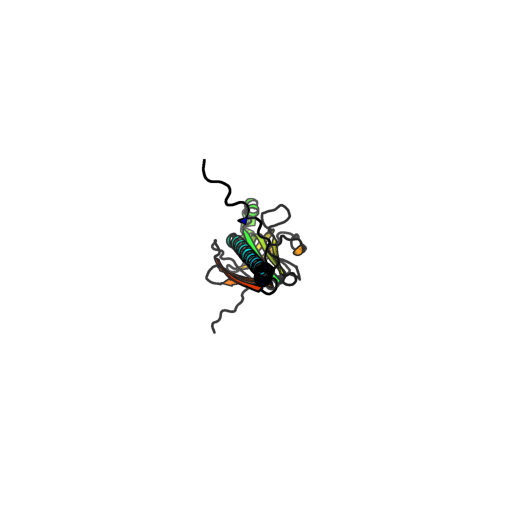 100 THR A O 1
ATOM 775 N N . VAL A 1 101 ? 7.156 7.629 -16.002 1.00 82.56 101 VAL A N 1
ATOM 776 C CA . VAL A 1 101 ? 8.233 8.071 -16.908 1.00 82.56 101 VAL A CA 1
ATOM 777 C C . VAL A 1 101 ? 8.874 9.368 -16.403 1.00 82.56 101 VAL A C 1
ATOM 779 O O . VAL A 1 101 ? 8.178 10.338 -16.088 1.00 82.56 101 VAL A O 1
ATOM 782 N N . ASN A 1 102 ? 10.208 9.413 -16.361 1.00 85.06 102 ASN A N 1
ATOM 783 C CA . ASN A 1 102 ? 10.939 10.608 -15.959 1.00 85.06 102 ASN A CA 1
ATOM 784 C C . ASN A 1 102 ? 11.012 11.605 -17.124 1.00 85.06 102 ASN A C 1
ATOM 786 O O . ASN A 1 102 ? 11.975 11.649 -17.890 1.00 85.06 102 ASN A O 1
ATOM 790 N N . LYS A 1 103 ? 9.964 12.420 -17.265 1.00 80.75 103 LYS A N 1
ATOM 791 C CA . LYS A 1 103 ? 9.863 13.434 -18.327 1.00 80.75 103 LYS A CA 1
ATOM 792 C C . LYS A 1 103 ? 10.989 14.465 -18.265 1.00 80.75 103 LYS A C 1
ATOM 794 O O . LYS A 1 103 ? 11.422 14.930 -19.316 1.00 80.75 103 LYS A O 1
ATOM 799 N N . ASP A 1 104 ? 11.484 14.790 -17.072 1.00 82.56 104 ASP A N 1
ATOM 800 C CA . ASP A 1 104 ? 12.558 15.773 -16.894 1.00 82.56 104 ASP A CA 1
ATOM 801 C C . ASP A 1 104 ? 13.884 15.252 -17.451 1.00 82.56 104 ASP A C 1
ATOM 803 O O . ASP A 1 104 ? 14.582 15.984 -18.151 1.00 82.56 104 ASP A O 1
ATOM 807 N N . TYR A 1 105 ? 14.184 13.967 -17.220 1.00 82.62 105 TYR A N 1
ATOM 808 C CA . TYR A 1 105 ? 15.336 13.300 -17.824 1.00 82.62 105 TYR A CA 1
ATOM 809 C C . TYR A 1 105 ? 15.265 13.411 -19.349 1.00 82.62 105 TYR A C 1
ATOM 811 O O . TYR A 1 105 ? 16.126 14.043 -19.959 1.00 82.62 105 TYR A O 1
ATOM 819 N N . TYR A 1 106 ? 14.188 12.921 -19.966 1.00 79.88 106 TYR A N 1
ATOM 820 C CA . TYR A 1 106 ? 14.060 12.910 -21.426 1.00 79.88 106 TYR A CA 1
ATOM 821 C C . TYR A 1 106 ? 13.977 14.299 -22.063 1.00 79.88 106 TYR A C 1
ATOM 823 O O . TYR A 1 106 ? 14.413 14.477 -23.196 1.00 79.88 106 TYR A O 1
ATOM 831 N N . SER A 1 107 ? 13.475 15.299 -21.337 1.00 78.81 107 SER A N 1
ATOM 832 C CA . SER A 1 107 ? 13.462 16.691 -21.807 1.00 78.81 107 SER A CA 1
ATOM 833 C C . SER A 1 107 ? 14.853 17.335 -21.800 1.00 78.81 107 SER A C 1
ATOM 835 O O . SER A 1 107 ? 15.052 18.364 -22.444 1.00 78.81 107 SER A O 1
ATOM 837 N N . SER A 1 108 ? 15.806 16.749 -21.070 1.00 83.00 108 SER A N 1
ATOM 838 C CA . SER A 1 108 ? 17.190 17.222 -20.958 1.00 83.00 108 SER A CA 1
ATOM 839 C C . SER A 1 108 ? 18.193 16.429 -21.802 1.00 83.00 108 SER A C 1
ATOM 841 O O . SER A 1 108 ? 19.298 16.921 -22.031 1.00 83.00 108 SER A O 1
ATOM 843 N N . GLN A 1 109 ? 17.818 15.238 -22.287 1.00 81.56 109 GLN A N 1
ATOM 844 C CA . GLN A 1 109 ? 18.707 14.371 -23.061 1.00 81.56 109 GLN A CA 1
ATOM 845 C C . GLN A 1 109 ? 18.674 14.641 -24.566 1.00 81.56 109 GLN A C 1
ATOM 847 O O . GLN A 1 109 ? 17.656 15.014 -25.151 1.00 81.56 109 GLN A O 1
ATOM 852 N N . GLY A 1 110 ? 19.815 14.398 -25.214 1.00 78.19 110 GLY A N 1
ATOM 853 C CA . GLY A 1 110 ? 19.914 14.399 -26.668 1.00 78.19 110 GLY A CA 1
ATOM 854 C C . GLY A 1 110 ? 19.319 13.131 -27.287 1.00 78.19 110 GLY A C 1
ATOM 855 O O . GLY A 1 110 ? 19.264 12.075 -26.665 1.00 78.19 110 GLY A O 1
ATOM 856 N N . THR A 1 111 ? 18.939 13.199 -28.566 1.00 77.12 111 THR A N 1
ATOM 857 C CA . THR A 1 111 ? 18.369 12.058 -29.312 1.00 77.12 111 THR A CA 1
ATOM 858 C C . THR A 1 111 ? 19.268 10.814 -29.311 1.00 77.12 111 THR A C 1
ATOM 860 O O . THR A 1 111 ? 18.763 9.699 -29.364 1.00 77.12 111 THR A O 1
ATOM 863 N N . ALA A 1 112 ? 20.591 10.985 -29.240 1.00 77.56 112 ALA A N 1
ATOM 864 C CA . ALA A 1 112 ? 21.535 9.869 -29.198 1.00 77.56 112 ALA A CA 1
ATOM 865 C C . ALA A 1 112 ? 21.416 9.044 -27.905 1.00 77.56 112 ALA A C 1
ATOM 867 O O . ALA A 1 112 ? 21.434 7.818 -27.973 1.00 77.56 112 ALA A O 1
ATOM 868 N N . ASP A 1 113 ? 21.248 9.703 -26.757 1.00 77.69 113 ASP A N 1
ATOM 869 C CA . ASP A 1 113 ? 21.105 9.031 -25.463 1.00 77.69 113 ASP A CA 1
ATOM 870 C C . ASP A 1 113 ? 19.741 8.339 -25.360 1.00 77.69 113 ASP A C 1
ATOM 872 O O . ASP A 1 113 ? 19.663 7.182 -24.965 1.00 77.69 113 ASP A O 1
ATOM 876 N N . ILE A 1 114 ? 18.683 8.983 -25.864 1.00 76.56 114 ILE A N 1
ATOM 877 C CA . ILE A 1 114 ? 17.346 8.375 -25.957 1.00 76.56 114 ILE A CA 1
ATOM 878 C C . ILE A 1 114 ? 17.374 7.105 -26.818 1.00 76.56 114 ILE A C 1
ATOM 880 O O . ILE A 1 114 ? 16.813 6.081 -26.437 1.00 76.56 114 ILE A O 1
ATOM 884 N N . ASN A 1 115 ? 18.036 7.148 -27.978 1.00 75.81 115 ASN A N 1
ATOM 885 C CA . ASN A 1 115 ? 18.149 5.975 -28.846 1.00 75.81 115 ASN A CA 1
ATOM 886 C C . ASN A 1 115 ? 18.955 4.855 -28.186 1.00 75.81 115 ASN A C 1
ATOM 888 O O . ASN A 1 115 ? 18.602 3.691 -28.340 1.00 75.81 115 ASN A O 1
ATOM 892 N N . LYS A 1 116 ? 19.995 5.196 -27.421 1.00 84.56 116 LYS A N 1
ATOM 893 C CA . LYS A 1 116 ? 20.775 4.222 -26.658 1.00 84.56 116 LYS A CA 1
ATOM 894 C C . LYS A 1 116 ? 19.924 3.528 -25.592 1.00 84.56 116 LYS A C 1
ATOM 896 O O . LYS A 1 116 ? 20.029 2.314 -25.453 1.00 84.56 116 LYS A O 1
ATOM 901 N N . ASP A 1 117 ? 19.071 4.270 -24.888 1.00 83.19 117 ASP A N 1
ATOM 902 C CA . ASP A 1 117 ? 18.149 3.700 -23.900 1.00 83.19 117 ASP A CA 1
ATOM 903 C C . ASP A 1 117 ? 17.150 2.743 -24.571 1.00 83.19 117 ASP A C 1
ATOM 905 O O . ASP A 1 117 ? 16.920 1.633 -24.092 1.00 83.19 117 ASP A O 1
ATOM 909 N N . ILE A 1 118 ? 16.609 3.129 -25.732 1.00 79.62 118 ILE A N 1
ATOM 910 C CA . ILE A 1 118 ? 15.702 2.283 -26.523 1.00 79.62 118 ILE A CA 1
ATOM 911 C C . ILE A 1 118 ? 16.410 1.007 -26.998 1.00 79.62 118 ILE A C 1
ATOM 913 O O . ILE A 1 118 ? 15.858 -0.084 -26.865 1.00 79.62 118 ILE A O 1
ATOM 917 N N . GLU A 1 119 ? 17.628 1.122 -27.534 1.00 82.75 119 GLU A N 1
ATOM 918 C CA . GLU A 1 119 ? 18.437 -0.018 -27.986 1.00 82.75 119 GLU A CA 1
ATOM 919 C C . GLU A 1 119 ? 18.806 -0.963 -26.834 1.00 82.75 119 GLU A C 1
ATOM 921 O O . GLU A 1 119 ? 18.875 -2.176 -27.029 1.00 82.75 119 GLU A O 1
ATOM 926 N N . ALA A 1 120 ? 19.014 -0.417 -25.633 1.00 83.69 120 ALA A N 1
ATOM 927 C CA . ALA A 1 120 ? 19.281 -1.178 -24.418 1.00 83.69 120 ALA A CA 1
ATOM 928 C C . ALA A 1 120 ? 18.014 -1.763 -23.767 1.00 83.69 120 ALA A C 1
ATOM 930 O O . ALA A 1 120 ? 18.130 -2.558 -22.834 1.00 83.69 120 ALA A O 1
ATOM 931 N N . GLY A 1 121 ? 16.817 -1.384 -24.232 1.00 83.94 121 GLY A N 1
ATOM 932 C CA . GLY A 1 121 ? 15.554 -1.784 -23.614 1.00 83.94 121 GLY A CA 1
ATOM 933 C C . GLY A 1 121 ? 15.364 -1.189 -22.218 1.00 83.94 121 GLY A C 1
ATOM 934 O O . GLY A 1 121 ? 14.817 -1.853 -21.340 1.00 83.94 121 GLY A O 1
ATOM 935 N N . THR A 1 122 ? 15.836 0.036 -21.983 1.00 87.19 122 THR A N 1
ATOM 936 C CA . THR A 1 122 ? 15.771 0.714 -20.684 1.00 87.19 122 THR A CA 1
ATOM 937 C C . THR A 1 122 ? 14.907 1.967 -20.729 1.00 87.19 122 THR A C 1
ATOM 939 O O . THR A 1 122 ? 14.884 2.681 -21.729 1.00 87.19 122 THR A O 1
ATOM 942 N N . ILE A 1 123 ? 14.215 2.271 -19.628 1.00 85.62 123 ILE A N 1
ATOM 943 C CA . ILE A 1 123 ? 13.457 3.518 -19.460 1.00 85.62 123 ILE A CA 1
ATOM 944 C C . ILE A 1 123 ? 13.825 4.160 -18.127 1.00 85.62 123 ILE A C 1
ATOM 946 O O . ILE A 1 123 ? 13.726 3.527 -17.074 1.00 85.62 123 ILE A O 1
ATOM 950 N N . HIS A 1 124 ? 14.180 5.441 -18.171 1.00 86.19 124 HIS A N 1
ATOM 951 C CA . HIS A 1 124 ? 14.345 6.268 -16.986 1.00 86.19 124 HIS A CA 1
ATOM 952 C C . HIS A 1 124 ? 12.976 6.687 -16.449 1.00 86.19 124 HIS A C 1
ATOM 954 O O . HIS A 1 124 ? 12.156 7.318 -17.126 1.00 86.19 124 HIS A O 1
ATOM 960 N N . ALA A 1 125 ? 12.728 6.333 -15.200 1.00 84.81 125 ALA A N 1
ATOM 961 C CA . ALA A 1 125 ? 11.473 6.517 -14.504 1.00 84.81 125 ALA A CA 1
ATOM 962 C C . ALA A 1 125 ? 11.698 7.182 -13.144 1.00 84.81 125 ALA A C 1
ATOM 964 O O . ALA A 1 125 ? 12.819 7.357 -12.672 1.00 84.81 125 ALA A O 1
ATOM 965 N N . LYS A 1 126 ? 10.597 7.585 -12.523 1.00 84.50 126 LYS A N 1
ATOM 966 C CA . LYS A 1 126 ? 10.512 7.973 -11.128 1.00 84.50 126 LYS A CA 1
ATOM 967 C C . LYS A 1 126 ? 9.699 6.903 -10.393 1.00 84.50 126 LYS A C 1
ATOM 969 O O . LYS A 1 126 ? 8.587 6.582 -10.816 1.00 84.50 126 LYS A O 1
ATOM 974 N N . ALA A 1 127 ? 10.255 6.330 -9.330 1.00 82.94 127 ALA A N 1
ATOM 975 C CA . ALA A 1 127 ? 9.640 5.287 -8.521 1.00 82.94 127 ALA A CA 1
ATOM 976 C C . ALA A 1 127 ? 9.080 5.860 -7.214 1.00 82.94 127 ALA A C 1
ATOM 978 O O . ALA A 1 127 ? 9.802 6.468 -6.424 1.00 82.94 127 ALA A O 1
ATOM 979 N N . SER A 1 128 ? 7.794 5.631 -6.968 1.00 84.50 128 SER A N 1
ATOM 980 C CA . SER A 1 128 ? 7.207 5.729 -5.627 1.00 84.50 128 SER A CA 1
ATOM 981 C C . SER A 1 128 ? 7.089 4.325 -5.057 1.00 84.50 128 SER A C 1
ATOM 983 O O . SER A 1 128 ? 6.802 3.399 -5.807 1.00 84.50 128 SER A O 1
ATOM 985 N N . VAL A 1 129 ? 7.320 4.126 -3.764 1.00 83.00 129 VAL A N 1
ATOM 986 C CA . VAL A 1 129 ? 7.468 2.783 -3.189 1.00 83.00 129 VAL A CA 1
ATOM 987 C C . VAL A 1 129 ? 6.607 2.621 -1.962 1.00 83.00 129 VAL A C 1
ATOM 989 O O . VAL A 1 129 ? 6.541 3.511 -1.122 1.00 83.00 129 VAL A O 1
ATOM 992 N N . ILE A 1 130 ? 5.966 1.466 -1.852 1.00 85.38 130 ILE A N 1
ATOM 993 C CA . ILE A 1 130 ? 5.291 1.042 -0.635 1.00 85.38 130 ILE A CA 1
ATOM 994 C C . ILE A 1 130 ? 5.945 -0.242 -0.160 1.00 85.38 130 ILE A C 1
ATOM 996 O O . ILE A 1 130 ? 6.209 -1.161 -0.939 1.00 85.38 130 ILE A O 1
ATOM 1000 N N . ALA A 1 131 ? 6.197 -0.293 1.138 1.00 84.94 131 ALA A N 1
ATOM 1001 C CA . ALA A 1 131 ? 6.864 -1.415 1.759 1.00 84.94 131 ALA A CA 1
ATOM 1002 C C . ALA A 1 131 ? 6.195 -1.773 3.085 1.00 84.94 131 ALA A C 1
ATOM 1004 O O . ALA A 1 131 ? 5.785 -0.908 3.857 1.00 84.94 131 ALA A O 1
ATOM 1005 N N . PHE A 1 132 ? 6.065 -3.072 3.324 1.00 86.88 132 PHE A N 1
ATOM 1006 C CA . PHE A 1 132 ? 5.422 -3.647 4.492 1.00 86.88 132 PHE A CA 1
ATOM 1007 C C . PHE A 1 132 ? 6.452 -4.360 5.362 1.00 86.88 132 PHE A C 1
ATOM 1009 O O . PHE A 1 132 ? 7.080 -5.340 4.940 1.00 86.88 132 PHE A O 1
ATOM 1016 N N . ASN A 1 133 ? 6.582 -3.895 6.600 1.00 87.25 133 ASN A N 1
ATOM 1017 C CA . ASN A 1 133 ? 7.337 -4.577 7.637 1.00 87.25 133 ASN A CA 1
ATOM 1018 C C . ASN A 1 133 ? 6.372 -5.435 8.465 1.00 87.25 133 ASN A C 1
ATOM 1020 O O . ASN A 1 133 ? 5.502 -4.917 9.169 1.00 87.25 133 ASN A O 1
ATOM 1024 N N . LYS A 1 134 ? 6.538 -6.758 8.376 1.00 84.88 134 LYS A N 1
ATOM 1025 C CA . LYS A 1 134 ? 5.688 -7.725 9.078 1.00 84.88 134 LYS A CA 1
ATOM 1026 C C . LYS A 1 134 ? 5.959 -7.776 10.579 1.00 84.88 134 LYS A C 1
ATOM 1028 O O . LYS A 1 134 ? 5.051 -8.098 11.336 1.00 84.88 134 LYS A O 1
ATOM 1033 N N . GLU A 1 135 ? 7.180 -7.474 11.011 1.00 84.94 135 GLU A N 1
ATOM 1034 C CA . GLU A 1 135 ? 7.539 -7.475 12.431 1.00 84.94 135 GLU A CA 1
ATOM 1035 C C . GLU A 1 135 ? 6.880 -6.311 13.173 1.00 84.94 135 GLU A C 1
ATOM 1037 O O . GLU A 1 135 ? 6.358 -6.494 14.271 1.00 84.94 135 GLU A O 1
ATOM 1042 N N . SER A 1 136 ? 6.863 -5.124 12.559 1.00 85.81 136 SER A N 1
ATOM 1043 C CA . SER A 1 136 ? 6.216 -3.936 13.126 1.00 85.81 136 SER A CA 1
ATOM 1044 C C . SER A 1 136 ? 4.741 -3.791 12.745 1.00 85.81 136 SER A C 1
ATOM 1046 O O . SER A 1 136 ? 4.061 -2.920 13.283 1.00 85.81 136 SER A O 1
ATOM 1048 N N . GLY A 1 137 ? 4.240 -4.591 11.802 1.00 88.25 137 GLY A N 1
ATOM 1049 C CA . GLY A 1 137 ? 2.877 -4.480 11.284 1.00 88.25 137 GLY A CA 1
ATOM 1050 C C . GLY A 1 137 ? 2.594 -3.144 10.588 1.00 88.25 137 GLY A C 1
ATOM 1051 O O . GLY A 1 137 ? 1.467 -2.646 10.612 1.00 88.25 137 GLY A O 1
ATOM 1052 N N . THR A 1 138 ? 3.631 -2.526 10.015 1.00 88.88 138 THR A N 1
ATOM 1053 C CA . THR A 1 138 ? 3.573 -1.155 9.501 1.00 88.88 138 THR A CA 1
ATOM 1054 C C . THR A 1 138 ? 3.783 -1.121 7.992 1.00 88.88 138 THR A C 1
ATOM 1056 O O . THR A 1 138 ? 4.700 -1.750 7.457 1.00 88.88 138 THR A O 1
ATOM 1059 N N . VAL A 1 139 ? 2.934 -0.359 7.303 1.00 88.69 139 VAL A N 1
ATOM 1060 C CA . VAL A 1 139 ? 3.065 -0.054 5.875 1.00 88.69 139 VAL A CA 1
ATOM 1061 C C . VAL A 1 139 ? 3.628 1.352 5.724 1.00 88.69 139 VAL A C 1
ATOM 1063 O O . VAL A 1 139 ? 3.050 2.322 6.217 1.00 88.69 139 VAL A O 1
ATOM 1066 N N . TYR A 1 140 ? 4.743 1.448 5.014 1.00 86.94 140 TYR A N 1
ATOM 1067 C CA . TYR A 1 140 ? 5.467 2.679 4.734 1.00 86.94 140 TYR A CA 1
ATOM 1068 C C . TYR A 1 140 ? 5.278 3.100 3.281 1.00 86.94 140 TYR A C 1
ATOM 1070 O O . TYR A 1 140 ? 5.056 2.259 2.409 1.00 86.94 140 TYR A O 1
ATOM 1078 N N . TYR A 1 141 ? 5.408 4.399 3.023 1.00 85.56 141 TYR A N 1
ATOM 1079 C CA . TYR A 1 141 ? 5.358 4.970 1.684 1.00 85.56 141 TYR A CA 1
ATOM 1080 C C . TYR A 1 141 ? 6.489 5.953 1.449 1.00 85.56 141 TYR A C 1
ATOM 1082 O O . TYR A 1 141 ? 6.773 6.799 2.292 1.00 85.56 141 TYR A O 1
ATOM 1090 N N . PHE A 1 142 ? 7.090 5.870 0.271 1.00 80.31 142 PHE A N 1
ATOM 1091 C CA . PHE A 1 142 ? 8.210 6.693 -0.139 1.00 80.31 142 PHE A CA 1
ATOM 1092 C C . PHE A 1 142 ? 7.961 7.310 -1.515 1.00 80.31 142 PHE A C 1
ATOM 1094 O O . PHE A 1 142 ? 7.622 6.608 -2.466 1.00 80.31 142 PHE A O 1
ATOM 1101 N N . THR A 1 143 ? 8.174 8.622 -1.640 1.00 71.56 143 THR A N 1
ATOM 1102 C CA . THR A 1 143 ? 7.972 9.380 -2.892 1.00 71.56 143 THR A CA 1
ATOM 1103 C C . THR A 1 143 ? 9.161 10.246 -3.275 1.00 71.56 143 THR A C 1
ATOM 1105 O O . THR A 1 143 ? 8.989 11.199 -4.024 1.00 71.56 143 THR A O 1
ATOM 1108 N N . GLY A 1 144 ? 10.352 9.974 -2.752 1.00 66.69 144 GLY A N 1
ATOM 1109 C CA . GLY A 1 144 ? 11.530 10.817 -2.962 1.00 66.69 144 GLY A CA 1
ATOM 1110 C C . GLY A 1 144 ? 12.084 11.398 -1.663 1.00 66.69 144 GLY A C 1
ATOM 1111 O O . GLY A 1 144 ? 11.461 11.319 -0.603 1.00 66.69 144 GLY A O 1
ATOM 1112 N N . PHE A 1 145 ? 13.284 11.975 -1.755 1.00 57.59 145 PHE A N 1
ATOM 1113 C CA . PHE A 1 145 ? 13.946 12.642 -0.633 1.00 57.59 145 PHE A CA 1
ATOM 1114 C C . PHE A 1 145 ? 13.152 13.858 -0.149 1.00 57.59 145 PHE A C 1
ATOM 1116 O O . PHE A 1 145 ? 12.336 14.427 -0.872 1.00 57.59 145 PHE A O 1
ATOM 1123 N N . ASN A 1 146 ? 13.442 14.284 1.078 1.00 45.34 146 ASN A N 1
ATOM 1124 C CA . ASN A 1 146 ? 12.788 15.399 1.757 1.00 45.34 146 ASN A CA 1
ATOM 1125 C C . ASN A 1 146 ? 12.670 16.647 0.845 1.00 45.34 146 ASN A C 1
ATOM 1127 O O . ASN A 1 146 ? 13.665 17.311 0.556 1.00 45.34 146 ASN A O 1
ATOM 1131 N N . GLY A 1 147 ? 11.453 16.949 0.373 1.00 42.62 147 GLY A N 1
ATOM 1132 C CA . GLY A 1 147 ? 11.151 18.093 -0.503 1.00 42.62 147 GLY A CA 1
ATOM 1133 C C . GLY A 1 147 ? 11.055 17.804 -2.010 1.00 42.62 147 GLY A C 1
ATOM 1134 O O . GLY A 1 147 ? 10.629 18.687 -2.752 1.00 42.62 147 GLY A O 1
ATOM 1135 N N . ALA A 1 148 ? 11.381 16.594 -2.470 1.00 49.06 148 ALA A N 1
ATOM 1136 C CA . ALA A 1 148 ? 11.154 16.154 -3.845 1.00 49.06 148 ALA A CA 1
ATOM 1137 C C . ALA A 1 148 ? 9.883 15.296 -3.890 1.00 49.06 148 ALA A C 1
ATOM 1139 O O . ALA A 1 148 ? 9.908 14.111 -3.580 1.00 49.06 148 ALA A O 1
ATOM 1140 N N . ALA A 1 149 ? 8.758 15.902 -4.274 1.00 54.09 149 ALA A N 1
ATOM 1141 C CA . ALA A 1 149 ? 7.460 15.230 -4.410 1.00 54.09 149 ALA A CA 1
ATOM 1142 C C . ALA A 1 149 ? 7.382 14.251 -5.603 1.00 54.09 149 ALA A C 1
ATOM 1144 O O . ALA A 1 149 ? 6.305 13.766 -5.940 1.00 54.09 149 ALA A O 1
ATOM 1145 N N . ASP A 1 150 ? 8.510 13.984 -6.254 1.00 67.56 150 ASP A N 1
ATOM 1146 C CA . ASP A 1 150 ? 8.542 13.536 -7.638 1.00 67.56 150 ASP A CA 1
ATOM 1147 C C . ASP A 1 150 ? 8.922 12.064 -7.813 1.00 67.56 150 ASP A C 1
ATOM 1149 O O . ASP A 1 150 ? 8.907 11.576 -8.932 1.00 67.56 150 ASP A O 1
ATOM 1153 N N . GLY A 1 151 ? 9.202 11.316 -6.751 1.00 75.19 151 GLY A N 1
ATOM 1154 C CA . GLY A 1 151 ? 9.644 9.923 -6.831 1.00 75.19 151 GLY A CA 1
ATOM 1155 C C . GLY A 1 151 ? 11.155 9.786 -7.027 1.00 75.19 151 GLY A C 1
ATOM 1156 O O . GLY A 1 151 ? 11.878 10.747 -7.291 1.00 75.19 151 GLY A O 1
ATOM 1157 N N . LEU A 1 152 ? 11.643 8.562 -6.864 1.00 80.38 152 LEU A N 1
ATOM 1158 C CA . LEU A 1 152 ? 13.051 8.195 -6.994 1.00 80.38 152 LEU A CA 1
ATOM 1159 C C . LEU A 1 152 ? 13.443 8.029 -8.456 1.00 80.38 152 LEU A C 1
ATOM 1161 O O . LEU A 1 152 ? 12.858 7.170 -9.109 1.00 80.38 152 LEU A O 1
ATOM 1165 N N . PRO A 1 153 ? 14.442 8.754 -8.972 1.00 82.88 153 PRO A N 1
ATOM 1166 C CA . PRO A 1 153 ? 15.002 8.458 -10.283 1.00 82.88 153 PRO A CA 1
ATOM 1167 C C . PRO A 1 153 ? 15.522 7.014 -10.330 1.00 82.88 153 PRO A C 1
ATOM 1169 O O . PRO A 1 153 ? 16.321 6.607 -9.483 1.00 82.88 153 PRO A O 1
ATOM 1172 N N . VAL A 1 154 ? 15.030 6.231 -11.284 1.00 83.19 154 VAL A N 1
ATOM 1173 C CA . VAL A 1 154 ? 15.379 4.823 -11.481 1.00 83.19 154 VAL A CA 1
ATOM 1174 C C . VAL A 1 154 ? 15.472 4.503 -12.969 1.00 83.19 154 VAL A C 1
ATOM 1176 O O . VAL A 1 154 ? 14.719 5.044 -13.776 1.00 83.19 154 VAL A O 1
ATOM 1179 N N . THR A 1 155 ? 16.305 3.535 -13.315 1.00 8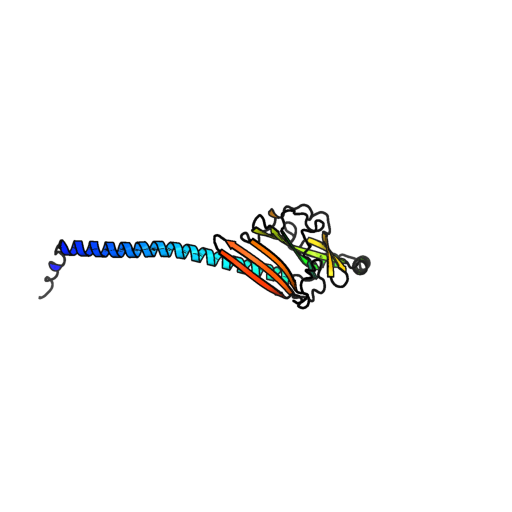6.88 155 THR A N 1
ATOM 1180 C CA . THR A 1 155 ? 16.326 2.887 -14.621 1.00 86.88 155 THR A CA 1
ATOM 1181 C C . THR A 1 155 ? 15.577 1.566 -14.519 1.00 86.88 155 THR A C 1
ATOM 1183 O O . THR A 1 155 ? 15.979 0.665 -13.779 1.00 86.88 155 THR A O 1
ATOM 1186 N N . ALA A 1 156 ? 14.487 1.436 -15.269 1.00 85.31 156 ALA A N 1
ATOM 1187 C CA . ALA A 1 156 ? 13.781 0.176 -15.457 1.00 85.31 156 ALA A CA 1
ATOM 1188 C C . ALA A 1 156 ? 14.291 -0.522 -16.724 1.00 85.31 156 ALA A C 1
ATOM 1190 O O . ALA A 1 156 ? 14.475 0.124 -17.755 1.00 85.31 156 ALA A O 1
ATOM 1191 N N . VAL A 1 157 ? 14.509 -1.832 -16.647 1.00 86.12 157 VAL A N 1
ATOM 1192 C CA . VAL A 1 157 ? 14.920 -2.678 -17.778 1.00 86.12 157 VAL A CA 1
ATOM 1193 C C . VAL A 1 157 ? 13.726 -3.505 -18.226 1.00 86.12 157 VAL A C 1
ATOM 1195 O O . VAL A 1 157 ? 13.021 -4.062 -17.383 1.00 86.12 157 VAL A O 1
ATOM 1198 N N . PHE A 1 158 ? 13.511 -3.601 -19.535 1.00 78.00 158 PHE A N 1
ATOM 1199 C CA . PHE A 1 158 ? 12.378 -4.301 -20.126 1.00 78.00 158 PHE A CA 1
ATOM 1200 C C . PHE A 1 158 ? 12.839 -5.434 -21.031 1.00 78.00 158 PHE A C 1
ATOM 1202 O O . PHE A 1 158 ? 13.705 -5.263 -21.886 1.00 78.00 158 PHE A O 1
ATOM 1209 N N . GLU A 1 159 ? 12.183 -6.581 -20.903 1.00 78.94 159 GLU A N 1
ATOM 1210 C CA . GLU A 1 159 ? 12.369 -7.718 -21.793 1.00 78.94 159 GLU A C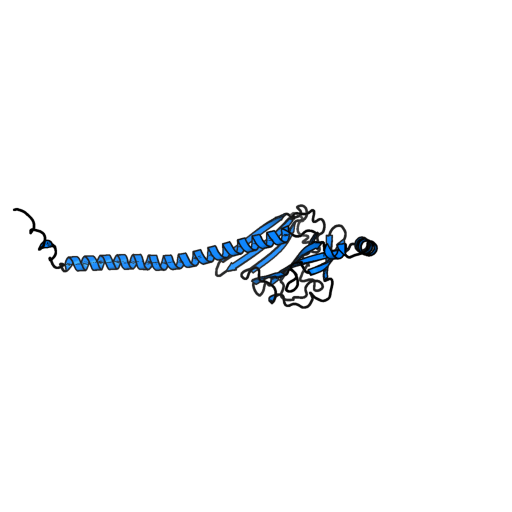A 1
ATOM 1211 C C . GLU A 1 159 ? 11.000 -8.266 -22.190 1.00 78.94 159 GLU A C 1
ATOM 1213 O O . GLU A 1 159 ? 10.189 -8.600 -21.336 1.00 78.94 159 GLU A O 1
ATOM 1218 N N . SER A 1 160 ? 10.707 -8.353 -23.490 1.00 73.00 160 SER A N 1
ATOM 1219 C CA . SER A 1 160 ? 9.438 -8.913 -23.996 1.00 73.00 160 SER A CA 1
ATOM 1220 C C . SER A 1 160 ? 8.159 -8.286 -23.405 1.00 73.00 160 SER A C 1
ATOM 1222 O O . SER A 1 160 ? 7.172 -8.988 -23.193 1.00 73.00 160 SER A O 1
ATOM 1224 N N . GLY A 1 161 ? 8.157 -6.975 -23.137 1.00 67.69 161 GLY A N 1
ATOM 1225 C CA . GLY A 1 161 ? 6.985 -6.297 -22.566 1.00 67.69 161 GLY A CA 1
ATOM 1226 C C . GLY A 1 161 ? 6.849 -6.464 -21.044 1.00 67.69 161 GLY A C 1
ATOM 1227 O O . GLY A 1 161 ? 5.757 -6.385 -20.496 1.00 67.69 161 GLY A O 1
ATOM 1228 N N . VAL A 1 162 ? 7.943 -6.763 -20.343 1.00 72.81 162 VAL A N 1
ATOM 1229 C CA . VAL A 1 162 ? 7.964 -7.066 -18.905 1.00 72.81 162 VAL A CA 1
ATOM 1230 C C . VAL A 1 162 ? 9.130 -6.309 -18.268 1.00 72.81 162 VAL A C 1
ATOM 1232 O O . VAL A 1 162 ? 10.246 -6.402 -18.769 1.00 72.81 162 VAL A O 1
ATOM 1235 N N . ILE A 1 163 ? 8.899 -5.570 -17.174 1.00 77.88 163 ILE A N 1
ATOM 1236 C CA . ILE A 1 163 ? 9.987 -4.984 -16.366 1.00 77.88 163 ILE A CA 1
ATOM 1237 C C . ILE A 1 163 ? 10.769 -6.125 -15.716 1.00 77.88 163 ILE A C 1
ATOM 1239 O O . ILE A 1 163 ? 10.225 -6.832 -14.887 1.00 77.88 163 ILE A O 1
ATOM 1243 N N . THR A 1 164 ? 12.035 -6.334 -16.031 1.00 78.50 164 THR A N 1
ATOM 1244 C CA . THR A 1 164 ? 12.815 -7.424 -15.417 1.00 78.50 164 THR A CA 1
ATOM 1245 C C . THR A 1 164 ? 13.601 -6.968 -14.196 1.00 78.50 164 THR A C 1
ATOM 1247 O O . THR A 1 164 ? 13.820 -7.759 -13.284 1.00 78.50 164 THR A O 1
ATOM 1250 N N . SER A 1 165 ? 13.988 -5.694 -14.151 1.00 80.38 165 SER A N 1
ATOM 1251 C CA . SER A 1 165 ? 14.694 -5.101 -13.017 1.00 80.38 165 SER A CA 1
ATOM 1252 C C . SER A 1 165 ? 14.467 -3.599 -12.952 1.00 80.38 165 SER A C 1
ATOM 1254 O O . SER A 1 165 ? 14.293 -2.950 -13.987 1.00 80.38 165 SER A O 1
ATOM 1256 N N . VAL A 1 166 ? 14.552 -3.039 -11.748 1.00 80.88 166 VAL A N 1
ATOM 1257 C CA . VAL A 1 166 ? 14.574 -1.593 -11.523 1.00 80.88 166 VAL A CA 1
ATOM 1258 C C . VAL A 1 166 ? 15.799 -1.257 -10.685 1.00 80.88 166 VAL A C 1
ATOM 1260 O O . VAL A 1 166 ? 15.986 -1.812 -9.606 1.00 80.88 166 VAL A O 1
ATOM 1263 N N . THR A 1 167 ? 16.632 -0.348 -11.187 1.00 81.69 167 THR A N 1
ATOM 1264 C CA . THR A 1 167 ? 17.868 0.085 -10.526 1.00 81.69 167 THR A CA 1
ATOM 1265 C C . THR A 1 167 ? 17.791 1.577 -10.205 1.00 81.69 167 THR A C 1
ATOM 1267 O O . THR A 1 167 ? 17.405 2.350 -11.076 1.00 81.69 167 THR A O 1
ATOM 1270 N N . PRO A 1 168 ? 18.163 2.022 -8.996 1.00 79.75 168 PRO A N 1
ATOM 1271 C CA . PRO A 1 168 ? 18.279 3.444 -8.668 1.00 79.75 168 PRO A CA 1
ATOM 1272 C C . PRO A 1 168 ? 19.259 4.196 -9.583 1.00 79.75 168 PRO A C 1
ATOM 1274 O O . PRO A 1 168 ? 20.396 3.756 -9.761 1.00 79.75 168 PRO A O 1
ATOM 1277 N N . ASP A 1 169 ? 18.871 5.375 -10.081 1.00 76.50 169 ASP A N 1
ATOM 1278 C CA . ASP A 1 169 ? 19.757 6.275 -10.837 1.00 76.50 169 ASP A CA 1
ATOM 1279 C C . ASP A 1 169 ? 20.631 7.070 -9.855 1.00 76.50 169 ASP A C 1
ATOM 1281 O O . ASP A 1 169 ? 20.470 8.273 -9.646 1.00 76.50 169 ASP A O 1
ATOM 1285 N N . GLY A 1 170 ? 21.527 6.361 -9.169 1.00 65.69 170 GLY A N 1
ATOM 1286 C CA . GLY A 1 170 ? 22.420 6.910 -8.153 1.00 65.69 170 GLY A CA 1
ATOM 1287 C C . GLY A 1 170 ? 22.482 6.063 -6.885 1.00 65.69 170 GLY A C 1
ATOM 1288 O O . GLY A 1 170 ? 21.651 5.201 -6.623 1.00 65.69 170 GLY A O 1
ATOM 1289 N N . SER A 1 171 ? 23.482 6.324 -6.049 1.00 53.91 171 SER A N 1
ATOM 1290 C CA . SER A 1 171 ? 23.785 5.552 -4.835 1.00 53.91 171 SER A CA 1
ATOM 1291 C C . SER A 1 171 ? 22.804 5.754 -3.663 1.00 53.91 171 SER A C 1
ATOM 1293 O O . SER A 1 171 ? 23.033 5.215 -2.585 1.00 53.91 171 SER A O 1
ATOM 1295 N N . GLY A 1 172 ? 21.730 6.531 -3.837 1.00 53.03 172 GLY A N 1
ATOM 1296 C CA . GLY A 1 172 ? 20.971 7.136 -2.734 1.00 53.03 172 GLY A CA 1
ATOM 1297 C C . GLY A 1 172 ? 19.859 6.302 -2.090 1.00 53.03 172 GLY A C 1
ATOM 1298 O O . GLY A 1 172 ? 19.280 6.765 -1.117 1.00 53.03 172 GLY A O 1
ATOM 1299 N N . ILE A 1 173 ? 19.532 5.111 -2.596 1.00 54.28 173 ILE A N 1
ATOM 1300 C CA . ILE A 1 173 ? 18.400 4.315 -2.072 1.00 54.28 173 ILE A CA 1
ATOM 1301 C C . ILE A 1 173 ? 18.870 3.129 -1.219 1.00 54.28 173 ILE A C 1
ATOM 1303 O O . ILE A 1 173 ? 18.168 2.680 -0.317 1.00 54.28 173 ILE A O 1
ATOM 1307 N N . ALA A 1 174 ? 20.094 2.649 -1.441 1.00 51.19 174 ALA A N 1
ATOM 1308 C CA . ALA A 1 174 ? 20.596 1.411 -0.849 1.00 51.19 174 ALA A CA 1
ATOM 1309 C C . ALA A 1 174 ? 20.938 1.495 0.659 1.00 51.19 174 ALA A C 1
ATOM 1311 O O . ALA A 1 174 ? 21.596 0.596 1.179 1.00 51.19 174 ALA A O 1
ATOM 1312 N N . SER A 1 175 ? 20.550 2.553 1.381 1.00 51.12 175 SER A N 1
ATOM 1313 C CA . SER A 1 175 ? 20.977 2.723 2.779 1.00 51.12 175 SER A CA 1
ATOM 1314 C C . SER A 1 175 ? 20.003 3.419 3.726 1.00 51.12 175 SER A C 1
ATOM 1316 O O . SER A 1 175 ? 20.392 3.666 4.867 1.00 51.12 175 SER A O 1
ATOM 1318 N N . GLU A 1 176 ? 18.787 3.776 3.310 1.00 59.94 176 GLU A N 1
ATOM 1319 C CA . GLU A 1 176 ? 17.847 4.420 4.235 1.00 59.94 176 GLU A CA 1
ATOM 1320 C C . GLU A 1 176 ? 17.001 3.380 4.974 1.00 59.94 176 GLU A C 1
ATOM 1322 O O . GLU A 1 176 ? 16.394 2.489 4.380 1.00 59.94 176 GLU A O 1
ATOM 1327 N N . ASP A 1 177 ? 17.002 3.488 6.301 1.00 72.12 177 ASP A N 1
ATOM 1328 C CA . ASP A 1 177 ? 16.139 2.718 7.184 1.00 72.12 177 ASP A CA 1
ATOM 1329 C C . ASP A 1 177 ? 14.675 3.061 6.868 1.00 72.12 177 ASP A C 1
ATOM 1331 O O . ASP A 1 177 ? 14.245 4.204 7.044 1.00 72.12 177 ASP A O 1
ATOM 1335 N N . ILE A 1 178 ? 13.912 2.069 6.401 1.00 75.31 178 ILE A N 1
ATOM 1336 C CA . ILE A 1 178 ? 12.488 2.192 6.059 1.00 75.31 178 ILE A CA 1
ATOM 1337 C C . ILE A 1 178 ? 11.658 2.790 7.203 1.00 75.31 178 ILE A C 1
ATOM 1339 O O . ILE A 1 178 ? 10.654 3.453 6.955 1.00 75.31 178 ILE A O 1
ATOM 1343 N N . THR A 1 179 ? 12.079 2.622 8.460 1.00 76.25 179 THR A N 1
ATOM 1344 C CA . THR A 1 179 ? 11.369 3.189 9.615 1.00 76.25 179 THR A CA 1
ATOM 1345 C C . THR A 1 179 ? 11.368 4.720 9.636 1.00 76.25 179 THR A C 1
ATOM 1347 O O . THR A 1 179 ? 10.560 5.323 10.342 1.00 76.25 179 THR A O 1
ATOM 1350 N N . THR A 1 180 ? 12.230 5.359 8.839 1.00 78.19 180 THR A N 1
ATOM 1351 C CA . THR A 1 180 ? 12.260 6.816 8.651 1.00 78.19 180 THR A CA 1
ATOM 1352 C C . THR A 1 180 ? 11.231 7.318 7.636 1.00 78.19 180 THR A C 1
ATOM 1354 O O . THR A 1 180 ? 10.981 8.523 7.558 1.00 78.19 180 THR A O 1
ATOM 1357 N N . TRP A 1 181 ? 10.620 6.419 6.860 1.00 80.94 181 TRP A N 1
ATOM 1358 C CA . TRP A 1 181 ? 9.652 6.781 5.833 1.00 80.94 181 TRP A CA 1
ATOM 1359 C C . TRP A 1 181 ? 8.287 7.137 6.440 1.00 80.94 181 TRP A C 1
ATOM 1361 O O . TRP A 1 181 ? 7.923 6.648 7.514 1.00 80.94 181 TRP A O 1
ATOM 1371 N N . PRO A 1 182 ? 7.482 7.960 5.743 1.00 83.88 182 PRO A N 1
ATOM 1372 C CA . PRO A 1 182 ? 6.088 8.186 6.097 1.00 83.88 182 PRO A CA 1
ATOM 1373 C C . PRO A 1 182 ? 5.304 6.882 6.299 1.00 83.88 182 PRO A C 1
ATOM 1375 O O . PRO A 1 182 ? 5.318 5.983 5.457 1.00 83.88 182 PRO A O 1
ATOM 1378 N N . VAL A 1 183 ? 4.572 6.808 7.410 1.00 87.12 183 VAL A N 1
ATOM 1379 C CA . VAL A 1 183 ? 3.708 5.670 7.745 1.00 87.12 183 VAL A CA 1
ATOM 1380 C C . VAL A 1 183 ? 2.330 5.863 7.114 1.00 87.12 183 VAL A C 1
ATOM 1382 O O . VAL A 1 183 ? 1.664 6.866 7.372 1.00 87.12 183 VAL A O 1
ATOM 1385 N N . LEU A 1 184 ? 1.884 4.886 6.319 1.00 85.94 184 LEU A N 1
ATOM 1386 C CA . LEU A 1 184 ? 0.511 4.815 5.806 1.00 85.94 184 LEU A CA 1
ATOM 1387 C C . LEU A 1 184 ? -0.435 4.127 6.796 1.00 85.94 184 LEU A C 1
ATOM 1389 O O . LEU A 1 184 ? -1.592 4.527 6.923 1.00 85.94 184 LEU A O 1
ATOM 1393 N N . SER A 1 185 ? 0.029 3.078 7.482 1.00 87.69 185 SER A N 1
ATOM 1394 C CA . SER A 1 185 ? -0.786 2.333 8.448 1.00 87.69 185 SER A CA 1
ATOM 1395 C C . SER A 1 185 ? 0.063 1.539 9.437 1.00 87.69 185 SER A C 1
ATOM 1397 O O . SER A 1 185 ? 1.115 1.033 9.064 1.00 87.69 185 SER A O 1
ATOM 1399 N N . ASP A 1 186 ? -0.424 1.419 10.673 1.00 85.50 186 ASP A N 1
ATOM 1400 C CA . ASP A 1 186 ? 0.245 0.860 11.856 1.00 85.50 186 ASP A CA 1
ATOM 1401 C C . ASP A 1 186 ? -0.456 -0.387 12.449 1.00 85.50 186 ASP A C 1
ATOM 1403 O O . ASP A 1 186 ? -0.177 -0.781 13.578 1.00 85.50 186 ASP A O 1
ATOM 1407 N N . TYR A 1 187 ? -1.370 -1.021 11.702 1.00 82.94 187 TYR A N 1
ATOM 1408 C CA . TYR A 1 187 ? -2.159 -2.180 12.165 1.00 82.94 187 TYR A CA 1
ATOM 1409 C C . TYR A 1 187 ? -2.302 -3.273 11.108 1.00 82.94 187 TYR A C 1
ATOM 1411 O O . TYR A 1 187 ? -3.357 -3.890 11.003 1.00 82.94 187 TYR A O 1
ATOM 1419 N N . VAL A 1 188 ? -1.281 -3.484 10.283 1.00 87.50 188 VAL A N 1
ATOM 1420 C CA . VAL A 1 188 ? -1.340 -4.424 9.160 1.00 87.50 188 VAL A CA 1
ATOM 1421 C C . VAL A 1 188 ? -0.652 -5.726 9.559 1.00 87.50 188 VAL A C 1
ATOM 1423 O O . VAL A 1 188 ? 0.545 -5.743 9.812 1.00 87.50 188 VAL A O 1
ATOM 1426 N N . SER A 1 189 ? -1.394 -6.828 9.633 1.00 87.75 189 SER A N 1
ATOM 1427 C CA . SER A 1 189 ? -0.841 -8.154 9.945 1.00 87.75 189 SER A CA 1
ATOM 1428 C C . SER A 1 189 ? -0.408 -8.915 8.692 1.00 87.75 189 SER A C 1
ATOM 1430 O O . SER A 1 189 ? 0.508 -9.742 8.736 1.00 87.75 189 SER A O 1
ATOM 1432 N N . GLU A 1 190 ? -1.024 -8.602 7.556 1.00 86.19 190 GLU A N 1
ATOM 1433 C CA . GLU A 1 190 ? -0.684 -9.170 6.260 1.00 86.19 190 GLU A CA 1
ATOM 1434 C C . GLU A 1 190 ? -0.840 -8.117 5.171 1.00 86.19 190 GLU A C 1
ATOM 1436 O O . GLU A 1 190 ? -1.809 -7.360 5.158 1.00 86.19 190 GLU A O 1
ATOM 1441 N N . PHE A 1 191 ? 0.110 -8.086 4.245 1.00 86.06 191 PHE A N 1
ATOM 1442 C CA . PHE A 1 191 ? 0.058 -7.245 3.064 1.00 86.06 191 PHE A CA 1
ATOM 1443 C C . PHE A 1 191 ? 0.711 -7.991 1.911 1.00 86.06 191 PHE A C 1
ATOM 1445 O O . PHE A 1 191 ? 1.884 -8.345 1.989 1.00 86.06 191 PHE A O 1
ATOM 1452 N N . LYS A 1 192 ? -0.050 -8.250 0.855 1.00 82.62 192 LYS A N 1
ATOM 1453 C CA . LYS A 1 192 ? 0.403 -8.954 -0.339 1.00 82.62 192 LYS A CA 1
ATOM 1454 C C . LYS A 1 192 ? -0.121 -8.251 -1.569 1.00 82.62 192 LYS A C 1
ATOM 1456 O O . LYS A 1 192 ? -1.239 -7.739 -1.588 1.00 82.62 192 LYS A O 1
ATOM 1461 N N . ILE A 1 193 ? 0.689 -8.281 -2.615 1.00 78.19 193 ILE A N 1
ATOM 1462 C CA . ILE A 1 193 ? 0.311 -7.772 -3.922 1.00 78.19 193 ILE A CA 1
ATOM 1463 C C . ILE A 1 193 ? 0.575 -8.855 -4.948 1.00 78.19 193 ILE A C 1
ATOM 1465 O O . ILE A 1 193 ? 1.666 -9.416 -5.007 1.00 78.19 193 ILE A O 1
ATOM 1469 N N . GLY A 1 194 ? -0.450 -9.150 -5.735 1.00 73.88 194 GLY A N 1
ATOM 1470 C CA . GLY A 1 194 ? -0.384 -10.057 -6.865 1.00 73.88 194 GLY A CA 1
ATOM 1471 C C . GLY A 1 194 ? -0.752 -9.325 -8.145 1.00 73.88 194 GLY A C 1
ATOM 1472 O O . GLY A 1 194 ? -1.632 -8.467 -8.156 1.00 73.88 194 GLY A O 1
ATOM 1473 N N . TYR A 1 195 ? -0.101 -9.680 -9.243 1.00 70.19 195 TYR A N 1
ATOM 1474 C CA . TYR A 1 195 ? -0.531 -9.257 -10.568 1.00 70.19 195 TYR A CA 1
ATOM 1475 C C . TYR A 1 195 ? -1.466 -10.310 -11.162 1.00 70.19 195 TYR A C 1
ATOM 1477 O O . TYR A 1 195 ? -1.173 -11.507 -11.110 1.00 70.19 195 TYR A O 1
ATOM 1485 N N . LYS A 1 196 ? -2.584 -9.876 -11.747 1.00 65.88 196 LYS A N 1
ATOM 1486 C CA . LYS A 1 196 ? -3.504 -10.769 -12.449 1.00 65.88 196 LYS A CA 1
ATOM 1487 C C . LYS A 1 196 ? -3.268 -10.645 -13.955 1.00 65.88 196 LYS A C 1
ATOM 1489 O O . LYS A 1 196 ? -3.788 -9.741 -14.608 1.00 65.88 196 LYS A O 1
ATOM 1494 N N . GLY A 1 197 ? -2.467 -11.564 -14.498 1.00 52.03 197 GLY A N 1
ATOM 1495 C CA . GLY A 1 197 ? -2.166 -11.616 -15.930 1.00 52.03 197 GLY A CA 1
ATOM 1496 C C . GLY A 1 197 ? -3.428 -11.756 -16.780 1.00 52.03 197 GLY A C 1
ATOM 1497 O O . GLY A 1 197 ? -4.226 -12.661 -16.551 1.00 52.03 197 GLY A O 1
ATOM 1498 N N . GLY A 1 198 ? -3.593 -10.851 -17.749 1.00 55.84 198 GLY A N 1
ATOM 1499 C CA . GLY A 1 198 ? -4.702 -10.839 -18.711 1.00 55.84 198 GLY A CA 1
ATOM 1500 C C . GLY A 1 198 ? -5.712 -9.698 -18.539 1.00 55.84 198 GLY A C 1
ATOM 1501 O O . GLY A 1 198 ? -6.312 -9.306 -19.532 1.00 55.84 198 GLY A O 1
ATOM 1502 N N . ASP A 1 199 ? -5.850 -9.131 -17.334 1.00 55.34 199 ASP A N 1
ATOM 1503 C CA . ASP A 1 199 ? -6.846 -8.083 -17.023 1.00 55.34 199 ASP A CA 1
ATOM 1504 C C . ASP A 1 199 ? -6.210 -6.714 -16.688 1.00 55.34 199 ASP A C 1
ATOM 1506 O O . ASP A 1 199 ? -6.905 -5.845 -16.165 1.00 55.34 199 ASP A O 1
ATOM 1510 N N . GLU A 1 200 ? -4.894 -6.538 -16.896 1.00 70.44 200 GLU A N 1
ATOM 1511 C CA . GLU A 1 200 ? -4.135 -5.319 -16.522 1.00 70.44 200 GLU A CA 1
ATOM 1512 C C . GLU A 1 200 ? -4.506 -4.808 -15.125 1.00 70.44 200 GLU A C 1
ATOM 1514 O O . GLU A 1 200 ? -4.827 -3.639 -14.899 1.00 70.44 200 GLU A O 1
ATOM 1519 N N . SER A 1 201 ? -4.535 -5.733 -14.168 1.00 75.25 201 SER A N 1
ATOM 1520 C CA . SER A 1 201 ? -5.033 -5.440 -12.838 1.00 75.25 201 SER A CA 1
ATOM 1521 C C . SER A 1 201 ? -4.141 -6.003 -11.751 1.00 75.25 201 SER A C 1
ATOM 1523 O O . SER A 1 201 ? -3.466 -7.027 -11.896 1.00 75.25 201 SER A O 1
ATOM 1525 N N . VAL A 1 202 ? -4.146 -5.288 -10.636 1.00 78.56 202 VAL A N 1
ATOM 1526 C CA . VAL A 1 202 ? -3.361 -5.599 -9.453 1.00 78.56 202 VAL A CA 1
ATOM 1527 C C . VAL A 1 202 ? -4.315 -6.027 -8.366 1.00 78.56 202 VAL A C 1
ATOM 1529 O O . VAL A 1 202 ? -5.250 -5.309 -8.020 1.00 78.56 202 VAL A O 1
ATOM 1532 N N . ASN A 1 203 ? -4.077 -7.209 -7.828 1.00 85.25 203 ASN A N 1
ATOM 1533 C CA . ASN A 1 203 ? -4.739 -7.687 -6.640 1.00 85.25 203 ASN A CA 1
ATOM 1534 C C . ASN A 1 203 ? -3.941 -7.245 -5.413 1.00 85.25 203 ASN A C 1
ATOM 1536 O O . ASN A 1 203 ? -2.741 -7.500 -5.321 1.00 85.25 203 ASN A O 1
ATOM 1540 N N . VAL A 1 204 ? -4.609 -6.581 -4.478 1.00 85.31 204 VAL A N 1
ATOM 1541 C CA . VAL A 1 204 ? -4.031 -6.197 -3.194 1.00 85.31 204 VAL A CA 1
ATOM 1542 C C . VAL A 1 204 ? -4.805 -6.918 -2.105 1.00 85.31 204 VAL A C 1
ATOM 1544 O O . VAL A 1 204 ? -6.017 -6.741 -1.966 1.00 85.31 204 VAL A O 1
ATOM 1547 N N . GLN A 1 205 ? -4.083 -7.715 -1.326 1.00 88.62 205 GLN A N 1
ATOM 1548 C CA . GLN A 1 205 ? -4.600 -8.403 -0.153 1.00 88.62 205 GLN A CA 1
ATOM 1549 C C . GLN A 1 205 ? -3.986 -7.768 1.085 1.00 88.62 205 GLN A C 1
ATOM 1551 O O . GLN A 1 205 ? -2.766 -7.648 1.194 1.00 88.62 205 GLN A O 1
ATOM 1556 N N . MET A 1 206 ? -4.826 -7.355 2.024 1.00 89.25 206 MET A N 1
ATOM 1557 C CA . MET A 1 206 ? -4.371 -6.822 3.301 1.00 89.25 206 MET A CA 1
ATOM 1558 C C . MET A 1 206 ? -5.247 -7.328 4.440 1.00 89.25 206 MET A C 1
ATOM 1560 O O . MET A 1 206 ? -6.468 -7.403 4.311 1.00 89.25 206 MET A O 1
ATOM 1564 N N . ALA A 1 207 ? -4.624 -7.633 5.570 1.00 89.12 207 ALA A N 1
ATOM 1565 C CA . ALA A 1 207 ? -5.307 -7.921 6.818 1.00 89.12 207 ALA A CA 1
ATOM 1566 C C . ALA A 1 207 ? -4.909 -6.861 7.837 1.00 89.12 207 ALA A C 1
ATOM 1568 O O . ALA A 1 207 ? -3.720 -6.615 8.049 1.00 89.12 207 ALA A O 1
ATOM 1569 N N . LEU A 1 208 ? -5.905 -6.218 8.447 1.00 88.81 208 LEU A N 1
ATOM 1570 C CA . LEU A 1 208 ? -5.681 -5.286 9.541 1.00 88.81 208 LEU A CA 1
ATOM 1571 C C . LEU A 1 208 ? -6.160 -5.894 10.848 1.00 88.81 208 LEU A C 1
ATOM 1573 O O . LEU A 1 208 ? -7.313 -6.317 10.945 1.00 88.81 208 LEU A O 1
ATOM 1577 N N . GLU A 1 209 ? -5.291 -5.907 11.851 1.00 84.62 209 GLU A N 1
ATOM 1578 C CA . GLU A 1 209 ? -5.558 -6.516 13.148 1.00 84.62 209 GLU A CA 1
ATOM 1579 C C . GLU A 1 209 ? -5.422 -5.495 14.275 1.00 84.62 209 GLU A C 1
ATOM 1581 O O . GLU A 1 209 ? -4.397 -4.835 14.441 1.00 84.62 209 GLU A O 1
ATOM 1586 N N . TYR A 1 210 ? -6.479 -5.375 15.079 1.00 76.75 210 TYR A N 1
ATOM 1587 C CA . TYR A 1 210 ? -6.453 -4.583 16.301 1.00 76.75 210 TYR A CA 1
ATOM 1588 C C . TYR A 1 210 ? -7.270 -5.270 17.393 1.00 76.75 210 TYR A C 1
ATOM 1590 O O . TYR A 1 210 ? -8.475 -5.496 17.251 1.00 76.75 210 TYR A O 1
ATOM 1598 N N . SER A 1 211 ? -6.628 -5.537 18.532 1.00 73.31 211 SER A N 1
ATOM 1599 C CA . SER A 1 211 ? -7.226 -6.233 19.677 1.00 73.31 211 SER A CA 1
ATOM 1600 C C . SER A 1 211 ? -7.647 -7.673 19.338 1.00 73.31 211 SER A C 1
ATOM 1602 O O . SER A 1 211 ? -6.787 -8.529 19.219 1.00 73.31 211 SER A O 1
ATOM 1604 N N . GLU A 1 212 ? -8.946 -7.963 19.229 1.00 74.56 212 GLU A N 1
ATOM 1605 C CA . GLU A 1 212 ? -9.483 -9.315 18.965 1.00 74.56 212 GLU A CA 1
ATOM 1606 C C . GLU A 1 212 ? -10.142 -9.406 17.579 1.00 74.56 212 GLU A C 1
ATOM 1608 O O . GLU A 1 212 ? -10.961 -10.291 17.327 1.00 74.56 212 GLU A O 1
ATOM 1613 N N . ARG A 1 213 ? -9.880 -8.431 16.698 1.00 76.31 213 ARG A N 1
ATOM 1614 C CA . ARG A 1 213 ? -10.530 -8.348 15.391 1.00 76.31 213 ARG A CA 1
ATOM 1615 C C . ARG A 1 213 ? -9.536 -8.195 14.265 1.00 76.31 213 ARG A C 1
ATOM 1617 O O . ARG A 1 213 ? -8.620 -7.380 14.342 1.00 76.31 213 ARG A O 1
ATOM 1624 N N . THR A 1 214 ? -9.850 -8.903 13.191 1.00 83.88 214 THR A N 1
ATOM 1625 C CA . THR A 1 214 ? -9.133 -8.867 11.925 1.00 83.88 214 THR A CA 1
ATOM 1626 C C . THR A 1 214 ? -10.112 -8.472 10.827 1.00 83.88 214 THR A C 1
ATOM 1628 O O . THR A 1 214 ? -11.193 -9.055 10.720 1.00 83.88 214 THR A O 1
ATOM 1631 N N . TYR A 1 215 ? -9.747 -7.483 10.017 1.00 82.38 215 TYR A N 1
ATOM 1632 C CA . TYR A 1 215 ? -10.467 -7.137 8.797 1.00 82.38 215 TYR A CA 1
ATOM 1633 C C . TYR A 1 215 ? -9.602 -7.490 7.597 1.00 82.38 215 TYR A C 1
ATOM 1635 O O . TYR A 1 215 ? -8.528 -6.921 7.416 1.00 82.38 215 TYR A O 1
ATOM 1643 N N . ASN A 1 216 ? -10.100 -8.415 6.782 1.00 86.56 216 ASN A N 1
ATOM 1644 C CA . ASN A 1 216 ? -9.442 -8.840 5.557 1.00 86.56 216 ASN A CA 1
ATOM 1645 C C . ASN A 1 216 ? -10.029 -8.072 4.379 1.00 86.56 216 ASN A C 1
ATOM 1647 O O . ASN A 1 216 ? -11.250 -7.988 4.230 1.00 86.56 216 ASN A O 1
ATOM 1651 N N . TYR A 1 217 ? -9.152 -7.553 3.536 1.00 83.81 217 TYR A N 1
ATOM 1652 C CA . TYR A 1 217 ? -9.495 -6.908 2.284 1.00 83.81 217 TYR A CA 1
ATOM 1653 C C . TYR A 1 217 ? -8.770 -7.628 1.166 1.00 83.81 217 TYR A C 1
ATOM 1655 O O . TYR A 1 217 ? -7.562 -7.838 1.227 1.00 83.81 217 TYR A O 1
ATOM 1663 N N . ASP A 1 218 ? -9.536 -7.965 0.145 1.00 87.88 218 ASP A N 1
ATOM 1664 C CA . ASP A 1 218 ? -9.059 -8.510 -1.110 1.00 87.88 218 ASP A CA 1
ATOM 1665 C C . ASP A 1 218 ? -9.763 -7.709 -2.202 1.00 87.88 218 ASP A C 1
ATOM 1667 O O . ASP A 1 218 ? -10.995 -7.725 -2.307 1.00 87.88 218 ASP A O 1
ATOM 1671 N N . PHE A 1 219 ? -9.002 -6.893 -2.922 1.00 84.62 219 PHE A N 1
ATOM 1672 C CA . PHE A 1 219 ? -9.552 -6.047 -3.969 1.00 84.62 219 PHE A CA 1
ATOM 1673 C C . PHE A 1 219 ? -8.622 -5.964 -5.166 1.00 84.62 219 PHE A C 1
ATOM 1675 O O . PHE A 1 219 ? -7.403 -6.112 -5.075 1.00 84.62 219 PHE A O 1
ATOM 1682 N N . THR A 1 220 ? -9.237 -5.705 -6.311 1.00 85.50 220 THR A N 1
ATOM 1683 C CA . THR A 1 220 ? -8.559 -5.590 -7.593 1.00 85.50 220 THR A CA 1
ATOM 1684 C C . THR A 1 220 ? -8.611 -4.145 -8.060 1.00 85.50 220 THR A C 1
ATOM 1686 O O . THR A 1 220 ? -9.675 -3.526 -8.075 1.00 85.50 220 THR A O 1
ATOM 1689 N N . ILE A 1 221 ? -7.459 -3.616 -8.452 1.00 82.38 221 ILE A N 1
ATOM 1690 C CA . ILE A 1 221 ? -7.298 -2.276 -9.007 1.00 82.38 221 ILE A CA 1
ATOM 1691 C C . ILE A 1 221 ? -6.981 -2.439 -10.489 1.00 82.38 221 ILE A C 1
ATOM 1693 O O . ILE A 1 221 ? -6.006 -3.101 -10.839 1.00 82.38 221 ILE A O 1
ATOM 1697 N N . ALA A 1 222 ? -7.806 -1.850 -11.352 1.00 76.75 222 ALA A N 1
ATOM 1698 C CA . ALA A 1 222 ? -7.500 -1.750 -12.773 1.00 76.75 222 ALA A CA 1
ATOM 1699 C C . ALA A 1 222 ? -6.424 -0.682 -12.990 1.00 76.75 222 ALA A C 1
ATOM 1701 O O . ALA A 1 222 ? -6.494 0.403 -12.405 1.00 76.75 222 ALA A O 1
ATOM 1702 N N . LEU A 1 223 ? -5.442 -0.981 -13.832 1.00 73.12 223 LEU A N 1
ATOM 1703 C CA . LEU A 1 223 ? -4.431 -0.012 -14.222 1.00 73.12 223 LEU A CA 1
ATOM 1704 C C . LEU A 1 223 ? -5.030 0.952 -15.254 1.00 73.12 223 LEU A C 1
ATOM 1706 O O . LEU A 1 223 ? -5.875 0.582 -16.067 1.00 73.12 223 LEU A O 1
ATOM 1710 N N . ARG A 1 224 ? -4.679 2.237 -15.146 1.00 63.56 224 ARG A N 1
ATOM 1711 C CA . ARG A 1 224 ? -5.342 3.306 -15.913 1.00 63.56 224 ARG A CA 1
ATOM 1712 C C . ARG A 1 224 ? -4.745 3.522 -17.299 1.00 63.56 224 ARG A C 1
ATOM 1714 O O . ARG A 1 224 ? -5.447 3.997 -18.188 1.00 63.56 224 ARG A O 1
ATOM 1721 N N . ASN A 1 225 ? -3.469 3.196 -17.445 1.00 55.53 225 ASN A N 1
ATOM 1722 C CA . ASN A 1 225 ? -2.736 3.263 -18.697 1.00 55.53 225 ASN A CA 1
ATOM 1723 C C . ASN A 1 225 ? -2.466 1.839 -19.181 1.00 55.53 225 ASN A C 1
ATOM 1725 O O . ASN A 1 225 ? -2.405 0.932 -18.347 1.00 55.53 225 ASN A O 1
ATOM 1729 N N . ASP A 1 226 ? -2.302 1.684 -20.500 1.00 49.75 226 ASP A N 1
ATOM 1730 C CA . ASP A 1 226 ? -1.796 0.487 -21.193 1.00 49.75 226 ASP A CA 1
ATOM 1731 C C . ASP A 1 226 ? -0.384 0.183 -20.659 1.00 49.75 226 ASP A C 1
ATOM 1733 O O . ASP A 1 226 ? 0.650 0.522 -21.236 1.00 49.75 226 ASP A O 1
ATOM 1737 N N . THR A 1 227 ? -0.358 -0.326 -19.432 1.00 48.53 227 THR A N 1
ATOM 1738 C CA . THR A 1 227 ? 0.805 -0.588 -18.582 1.00 48.53 227 THR A CA 1
ATOM 1739 C C . THR A 1 227 ? 1.333 -1.947 -19.000 1.00 48.53 227 THR A C 1
ATOM 1741 O O . THR A 1 227 ? 1.385 -2.912 -18.241 1.00 48.53 227 THR A O 1
ATOM 1744 N N . SER A 1 228 ? 1.698 -2.024 -20.274 1.00 41.41 228 SER A N 1
ATOM 1745 C CA . SER A 1 228 ? 2.184 -3.204 -20.977 1.00 41.41 228 SER A CA 1
ATOM 1746 C C . SER A 1 228 ? 3.609 -3.584 -20.579 1.00 41.41 228 SER A C 1
ATOM 1748 O O . SER A 1 228 ? 4.367 -4.072 -21.412 1.00 41.41 228 SER A O 1
ATOM 1750 N N . LEU A 1 229 ? 4.019 -3.327 -19.333 1.00 48.28 229 LEU A N 1
ATOM 1751 C CA . LEU A 1 229 ? 5.395 -3.515 -18.907 1.00 48.28 229 LEU A CA 1
ATOM 1752 C C . LEU A 1 229 ? 5.477 -3.873 -17.413 1.00 48.28 229 LEU A C 1
ATOM 1754 O O . LEU A 1 229 ? 5.466 -2.999 -16.553 1.00 48.28 229 LEU A O 1
ATOM 1758 N N . TYR A 1 230 ? 5.556 -5.169 -17.096 1.00 46.50 230 TYR A N 1
ATOM 1759 C CA . TYR A 1 230 ? 5.536 -5.692 -15.718 1.00 46.50 230 TYR A CA 1
ATOM 1760 C C . TYR A 1 230 ? 6.434 -6.917 -15.540 1.00 46.50 230 TYR A C 1
ATOM 1762 O O . TYR A 1 230 ? 6.277 -7.859 -16.298 1.00 46.50 230 TYR A O 1
ATOM 1770 N N . GLY A 1 231 ? 7.284 -6.954 -14.512 1.00 37.66 231 GLY A N 1
ATOM 1771 C CA . GLY A 1 231 ? 7.961 -8.148 -13.958 1.00 37.66 231 GLY A CA 1
ATOM 1772 C C . GLY A 1 231 ? 8.767 -7.755 -12.706 1.00 37.66 231 GLY A C 1
ATOM 1773 O O . GLY A 1 231 ? 8.653 -6.618 -12.271 1.00 37.66 231 GLY A O 1
ATOM 1774 N N . ALA A 1 232 ? 9.536 -8.607 -12.030 1.00 33.22 232 ALA A N 1
ATOM 1775 C CA . ALA A 1 232 ? 9.575 -10.061 -12.036 1.00 33.22 232 ALA A CA 1
ATOM 1776 C C . ALA A 1 232 ? 8.863 -10.573 -10.773 1.00 33.22 232 ALA A C 1
ATOM 1778 O O . ALA A 1 232 ? 9.183 -10.170 -9.663 1.00 33.22 232 ALA A O 1
ATOM 1779 N N . GLY A 1 233 ? 7.880 -11.443 -10.979 1.00 36.31 233 GLY A N 1
ATOM 1780 C CA . GLY A 1 233 ? 7.030 -12.019 -9.943 1.00 36.31 233 GLY A CA 1
ATOM 1781 C C . GLY A 1 233 ? 5.998 -12.920 -10.601 1.00 36.31 233 GLY A C 1
ATOM 1782 O O . GLY A 1 233 ? 4.791 -12.727 -10.446 1.00 36.31 233 GLY A O 1
ATOM 1783 N N . LYS A 1 234 ? 6.463 -13.856 -11.442 1.00 34.88 234 LYS A N 1
ATOM 1784 C CA . LYS A 1 234 ? 5.602 -14.943 -11.906 1.00 34.88 234 LYS A CA 1
ATOM 1785 C C . LYS A 1 234 ? 5.352 -15.827 -10.689 1.00 34.88 234 LYS A C 1
ATOM 1787 O O . LYS A 1 234 ? 6.034 -16.827 -10.506 1.00 34.88 234 LYS A O 1
ATOM 1792 N N . ASN A 1 235 ? 4.300 -15.533 -9.931 1.00 32.19 235 ASN A N 1
ATOM 1793 C CA . ASN A 1 235 ? 3.549 -16.629 -9.340 1.00 32.19 235 ASN A CA 1
ATOM 1794 C C . ASN A 1 235 ? 2.927 -17.397 -10.506 1.00 32.19 235 ASN A C 1
ATOM 1796 O O . ASN A 1 235 ? 1.824 -17.114 -10.971 1.00 32.19 235 ASN A O 1
ATOM 1800 N N . SER A 1 236 ? 3.696 -18.343 -11.036 1.00 34.00 236 SER A N 1
ATOM 1801 C CA . SER A 1 236 ? 3.183 -19.445 -11.823 1.00 34.00 236 SER A CA 1
ATOM 1802 C C . SER A 1 236 ? 2.370 -20.340 -10.895 1.00 34.00 236 SER A C 1
ATOM 1804 O O . SER A 1 236 ? 2.835 -21.405 -10.528 1.00 34.00 236 SER A O 1
ATOM 1806 N N . ASP A 1 237 ? 1.179 -19.897 -10.507 1.00 37.59 237 ASP A N 1
ATOM 1807 C CA . ASP A 1 237 ? 0.140 -20.777 -9.985 1.00 37.59 237 ASP A CA 1
ATOM 1808 C C . ASP A 1 237 ? -1.201 -20.318 -10.547 1.00 37.59 237 ASP A C 1
ATOM 1810 O O . ASP A 1 237 ? -1.922 -19.477 -10.018 1.00 37.59 237 ASP A O 1
ATOM 1814 N N . GLY A 1 238 ? -1.471 -20.872 -11.722 1.00 29.84 238 GLY A N 1
ATOM 1815 C CA . GLY A 1 238 ? -2.702 -20.723 -12.480 1.00 29.84 238 GLY A CA 1
ATOM 1816 C C . GLY A 1 238 ? -2.823 -21.811 -13.543 1.00 29.84 238 GLY A C 1
ATOM 1817 O O . GLY A 1 238 ? -3.385 -21.568 -14.605 1.00 29.84 238 GLY A O 1
ATOM 1818 N N . ALA A 1 239 ? -2.258 -22.997 -13.290 1.00 26.31 239 ALA A N 1
ATOM 1819 C CA . ALA A 1 239 ? -2.718 -24.211 -13.942 1.00 26.31 239 ALA A CA 1
ATOM 1820 C C . ALA A 1 239 ? -3.894 -24.733 -13.117 1.00 26.31 239 ALA A C 1
ATOM 1822 O O . ALA A 1 239 ? -3.762 -25.043 -11.938 1.00 26.31 239 ALA A O 1
ATOM 1823 N N . SER A 1 240 ? -5.052 -24.779 -13.760 1.00 30.30 240 SER A N 1
ATOM 1824 C CA . SER A 1 240 ? -6.252 -25.458 -13.295 1.00 30.30 240 SER A CA 1
ATOM 1825 C C . SER A 1 240 ? -5.953 -26.855 -12.732 1.00 30.30 240 SER A C 1
ATOM 1827 O O . SER A 1 240 ? -5.519 -27.731 -13.487 1.00 30.30 240 SER A O 1
ATOM 1829 N N . ASN A 1 241 ? -6.225 -27.060 -11.443 1.00 30.36 241 ASN A N 1
ATOM 1830 C CA . ASN A 1 241 ? -7.113 -28.098 -10.891 1.00 30.36 241 ASN A CA 1
ATOM 1831 C C . ASN A 1 241 ? -7.044 -28.115 -9.364 1.00 30.36 241 ASN A C 1
ATOM 1833 O O . ASN A 1 241 ? -5.931 -28.302 -8.829 1.00 30.36 241 ASN A O 1
#

Sequence (241 aa):
MAKYEKGKDELNKGFTIVELIIVIAIMSIVGLILGTLITTGVNLYQRQNKDLNLQTRSQLLQSQITTYITNADLGLYAPENGDAAFFPSKDVSTIFAMLTVNKDYYSSQGTADINKDIEAGTIHAKASVIAFNKESGTVYYFTGFNGAADGLPVTAVFESGVITSVTPDGSGIASEDITTWPVLSDYVSEFKIGYKGGDESVNVQMALEYSERTYNYDFTIALRNDTSLYGAGKNSDGASN

Organism: NCBI:txid1121131

InterPro domains:
  IPR012902 Prokaryotic N-terminal methylation site [PF07963] (12-34)
  IPR012902 Prokaryotic N-terminal methylation site [TIGR02532] (13-34)

pLDDT: mean 74.39, std 15.29, range [26.31, 94.69]